Protein AF-A0A3B9YMR1-F1 (afdb_monomer_lite)

Radius of gyration: 19.47 Å; chains: 1; bounding box: 46×35×56 Å

Secondary structure (DSSP, 8-state):
-TT-----HHHHHH------PPEEEEETTEEEEE--TTSSHHHHHHHHHHHTTS-HHHH-TT-HHHHHHHHHHHHHHHHHHHHH-S-TTTS---HHHHT-HHHHHHHHTT--TTS--TT-PPPPS-------EEEEEE-TTS-EEEEEE--SSTTTTS-B-TTT--BPP-GGGGSBS-TTSTTB--TTPPP-

Structure (mmCIF, N/CA/C/O backbone):
data_AF-A0A3B9YMR1-F1
#
_entry.id   AF-A0A3B9YMR1-F1
#
loop_
_atom_site.group_PDB
_atom_site.id
_atom_site.type_symbol
_atom_site.label_atom_id
_atom_site.label_alt_id
_atom_site.label_comp_id
_atom_site.label_asym_id
_atom_site.label_entity_id
_atom_site.label_seq_id
_atom_site.pdbx_PDB_ins_code
_atom_site.Cartn_x
_atom_site.Cartn_y
_atom_site.Cartn_z
_atom_site.occupancy
_atom_site.B_iso_or_equiv
_atom_site.auth_seq_id
_atom_site.auth_comp_id
_atom_site.auth_asym_id
_atom_site.auth_atom_id
_atom_site.pdbx_PDB_model_num
ATOM 1 N N . GLN A 1 1 ? 18.176 3.322 -24.048 1.00 83.12 1 GLN A N 1
ATOM 2 C CA . GLN A 1 1 ? 19.195 3.643 -25.082 1.00 83.12 1 GLN A CA 1
ATOM 3 C C . GLN A 1 1 ? 19.259 5.136 -25.412 1.00 83.12 1 GLN A C 1
ATOM 5 O O . GLN A 1 1 ? 20.196 5.757 -24.938 1.00 83.12 1 GLN A O 1
ATOM 10 N N . ARG A 1 2 ? 18.293 5.747 -26.129 1.00 86.38 2 ARG A N 1
ATOM 11 C CA . ARG A 1 2 ? 18.345 7.185 -26.516 1.00 86.38 2 ARG A CA 1
ATOM 12 C C . ARG A 1 2 ? 18.615 8.147 -25.352 1.00 86.38 2 ARG A C 1
ATOM 14 O O . ARG A 1 2 ? 19.380 9.086 -25.502 1.00 86.38 2 ARG A O 1
ATOM 21 N N . ILE A 1 3 ? 17.983 7.897 -24.208 1.00 89.75 3 ILE A N 1
ATOM 22 C CA . ILE A 1 3 ? 18.089 8.737 -23.004 1.00 89.75 3 ILE A CA 1
ATOM 23 C C . ILE A 1 3 ? 19.140 8.234 -22.000 1.00 89.75 3 ILE A C 1
ATOM 25 O O . ILE A 1 3 ? 19.168 8.699 -20.871 1.00 89.75 3 ILE A O 1
ATOM 29 N N . GLY A 1 4 ? 19.929 7.214 -22.356 1.00 90.88 4 GLY A N 1
ATOM 30 C CA . GLY A 1 4 ? 20.869 6.579 -21.423 1.00 90.88 4 GLY A CA 1
ATOM 31 C C . GLY A 1 4 ? 20.232 5.773 -20.279 1.00 90.88 4 GLY A C 1
ATOM 32 O O . GLY A 1 4 ? 20.948 5.373 -19.378 1.00 90.88 4 GLY A O 1
ATOM 33 N N . GLY A 1 5 ? 18.916 5.525 -20.304 1.00 88.94 5 GLY A N 1
ATOM 34 C CA . GLY A 1 5 ? 18.219 4.779 -19.245 1.00 88.94 5 GLY A CA 1
ATOM 35 C C . GLY A 1 5 ? 18.522 3.275 -19.223 1.00 88.94 5 GLY A C 1
ATOM 36 O O . GLY A 1 5 ? 18.830 2.688 -20.267 1.00 88.94 5 GLY A O 1
ATOM 37 N N . ASP A 1 6 ? 18.353 2.674 -18.043 1.00 89.50 6 ASP A N 1
ATOM 38 C CA . ASP A 1 6 ? 18.816 1.320 -17.695 1.00 89.50 6 ASP A CA 1
ATOM 39 C C . ASP A 1 6 ? 17.860 0.171 -18.056 1.00 89.50 6 ASP A C 1
ATOM 41 O O . ASP A 1 6 ? 18.240 -0.994 -17.954 1.00 89.50 6 ASP A O 1
ATOM 45 N N . LEU A 1 7 ? 16.630 0.460 -18.499 1.00 91.12 7 LEU A N 1
ATOM 46 C CA . LEU A 1 7 ? 15.677 -0.577 -18.915 1.00 91.12 7 LEU A CA 1
ATOM 47 C C . LEU A 1 7 ? 16.146 -1.273 -20.203 1.00 91.12 7 LEU A C 1
ATOM 49 O O . LEU A 1 7 ? 16.340 -0.626 -21.239 1.00 91.12 7 LEU A O 1
ATOM 53 N N . ARG A 1 8 ? 16.282 -2.604 -20.159 1.00 92.94 8 ARG A N 1
ATOM 54 C CA . ARG A 1 8 ? 16.690 -3.445 -21.298 1.00 92.94 8 ARG A CA 1
ATOM 55 C C . ARG A 1 8 ? 15.551 -4.361 -21.728 1.00 92.94 8 ARG A C 1
ATOM 57 O O . ARG A 1 8 ? 14.700 -4.741 -20.933 1.00 92.94 8 ARG A O 1
ATOM 64 N N . LEU A 1 9 ? 15.592 -4.814 -22.982 1.00 93.62 9 LEU A N 1
ATOM 65 C CA . LEU A 1 9 ? 14.634 -5.797 -23.506 1.00 93.62 9 LEU A CA 1
ATOM 66 C C . LEU A 1 9 ? 14.575 -7.075 -22.651 1.00 93.62 9 LEU A C 1
ATOM 68 O O . LEU A 1 9 ? 13.497 -7.612 -22.423 1.00 93.62 9 LEU A O 1
ATOM 72 N N . ALA A 1 10 ? 15.726 -7.530 -22.148 1.00 96.00 10 ALA A N 1
ATOM 73 C CA . ALA A 1 10 ? 15.805 -8.698 -21.276 1.00 96.00 10 ALA A CA 1
ATOM 74 C C . ALA A 1 10 ? 15.032 -8.515 -19.957 1.00 96.00 10 ALA A C 1
ATOM 76 O O . ALA A 1 10 ? 14.464 -9.485 -19.465 1.00 96.00 10 ALA A O 1
ATOM 77 N N . ASP A 1 11 ? 14.960 -7.291 -19.417 1.00 94.88 11 ASP A N 1
ATOM 78 C CA . ASP A 1 11 ? 14.218 -7.006 -18.182 1.00 94.88 11 ASP A CA 1
ATOM 79 C C . ASP A 1 11 ? 12.701 -7.133 -18.419 1.00 94.88 11 ASP A C 1
ATOM 81 O O . ASP A 1 11 ? 11.993 -7.730 -17.611 1.00 94.88 11 ASP A O 1
ATOM 85 N N . PHE A 1 12 ? 12.205 -6.659 -19.571 1.00 93.81 12 PHE A N 1
ATOM 86 C CA . PHE A 1 12 ? 10.803 -6.845 -19.972 1.00 93.81 12 PHE A CA 1
ATOM 87 C C . PHE A 1 12 ? 10.470 -8.313 -20.261 1.00 93.81 12 PHE A C 1
ATOM 89 O O . PHE A 1 12 ? 9.427 -8.797 -19.833 1.00 93.81 12 PHE A O 1
ATOM 96 N N . ALA A 1 13 ? 11.353 -9.031 -20.960 1.00 96.81 13 ALA A N 1
ATOM 97 C CA . ALA A 1 13 ? 11.141 -10.437 -21.307 1.00 96.81 13 ALA A CA 1
ATOM 98 C C . ALA A 1 13 ? 11.144 -11.368 -20.081 1.00 96.81 13 ALA A C 1
ATOM 100 O O . ALA A 1 13 ? 10.513 -12.422 -20.109 1.00 96.81 13 ALA A O 1
ATOM 101 N N . ALA A 1 14 ? 11.855 -10.992 -19.014 1.00 95.44 14 ALA A N 1
ATOM 102 C CA . ALA A 1 14 ? 11.908 -11.750 -17.768 1.00 95.44 14 ALA A CA 1
ATOM 103 C C . ALA A 1 14 ? 10.733 -11.455 -16.815 1.00 95.44 14 ALA A C 1
ATOM 105 O O . ALA A 1 14 ? 10.521 -12.209 -15.862 1.00 95.44 14 ALA A O 1
ATOM 106 N N . HIS A 1 15 ? 9.984 -10.369 -17.036 1.00 94.50 15 HIS A N 1
ATOM 107 C CA . HIS A 1 15 ? 8.883 -9.981 -16.161 1.00 94.50 15 HIS A CA 1
ATOM 108 C C . HIS A 1 15 ? 7.698 -10.952 -16.268 1.00 94.50 15 HIS A C 1
ATOM 110 O O . HIS A 1 15 ? 7.297 -11.368 -17.354 1.00 94.50 15 HIS A O 1
ATOM 116 N N . LYS A 1 16 ? 7.092 -11.263 -15.120 1.00 94.81 16 LYS A N 1
ATOM 117 C CA . LYS A 1 16 ? 5.855 -12.038 -15.014 1.00 94.81 16 LYS A CA 1
ATOM 118 C C . LYS A 1 16 ? 4.980 -11.482 -13.894 1.00 94.81 16 LYS A C 1
ATOM 120 O O . LYS A 1 16 ? 5.499 -10.994 -12.891 1.00 94.81 16 LYS A O 1
ATOM 125 N N . GLY A 1 17 ? 3.664 -11.601 -14.059 1.00 93.50 17 GLY A N 1
ATOM 126 C CA . GLY A 1 17 ? 2.715 -11.395 -12.967 1.00 93.50 17 GLY A CA 1
ATOM 127 C C . GLY A 1 17 ? 2.822 -12.516 -11.932 1.00 93.50 17 GLY A C 1
ATOM 128 O O . GLY A 1 17 ? 3.147 -13.656 -12.271 1.00 93.50 17 GLY A O 1
ATOM 129 N N . GLU A 1 18 ? 2.548 -12.192 -10.672 1.00 93.00 18 GLU A N 1
ATOM 130 C CA . GLU A 1 18 ? 2.630 -13.134 -9.557 1.00 93.00 18 GLU A CA 1
ATOM 131 C C . GLU A 1 18 ? 1.260 -13.298 -8.906 1.00 93.00 18 GLU A C 1
ATOM 133 O O . GLU A 1 18 ? 0.625 -12.320 -8.516 1.00 93.00 18 GLU A O 1
ATOM 138 N N . TRP A 1 19 ? 0.824 -14.549 -8.768 1.00 95.88 19 TRP A N 1
ATOM 139 C CA . TRP A 1 19 ? -0.285 -14.885 -7.887 1.00 95.88 19 TRP A CA 1
ATOM 140 C C . TRP A 1 19 ? 0.223 -14.903 -6.453 1.00 95.88 19 TRP A C 1
ATOM 142 O O . TRP A 1 19 ? 1.198 -15.591 -6.143 1.00 95.88 19 TRP A O 1
ATOM 152 N N . VAL A 1 20 ? -0.440 -14.143 -5.591 1.00 94.94 20 VAL A N 1
ATOM 153 C CA . VAL A 1 20 ? -0.093 -14.017 -4.178 1.00 94.94 20 VAL A CA 1
ATOM 154 C C . VAL A 1 20 ? -1.315 -14.294 -3.321 1.00 94.94 20 VAL A C 1
ATOM 156 O O . VAL A 1 20 ? -2.441 -14.017 -3.731 1.00 94.94 20 VAL A O 1
ATOM 159 N N . GLU A 1 21 ? -1.079 -14.826 -2.126 1.00 95.38 21 GLU A N 1
ATOM 160 C CA . GLU A 1 21 ? -2.125 -14.961 -1.117 1.00 95.38 21 GLU A CA 1
ATOM 161 C C . GLU A 1 21 ? -2.411 -13.579 -0.505 1.00 95.38 21 GLU A C 1
ATOM 163 O O . GLU A 1 21 ? -1.468 -12.926 -0.033 1.00 95.38 21 GLU A O 1
ATOM 168 N N . PRO A 1 22 ? -3.668 -13.104 -0.502 1.00 96.50 22 PRO A N 1
ATOM 169 C CA . PRO A 1 22 ? -4.020 -11.841 0.133 1.00 96.50 22 PRO A CA 1
ATOM 170 C C . PRO A 1 22 ? -3.718 -11.834 1.638 1.00 96.50 22 PRO A C 1
ATOM 172 O O . PRO A 1 22 ? -3.911 -12.822 2.350 1.00 96.50 22 PRO A O 1
ATOM 175 N N . ALA A 1 23 ? -3.295 -10.681 2.149 1.00 95.38 23 ALA A N 1
ATOM 176 C CA . ALA A 1 23 ? -3.308 -10.426 3.581 1.00 95.38 23 ALA A CA 1
ATOM 177 C C . ALA A 1 23 ? -4.739 -10.087 4.018 1.00 95.38 23 ALA A C 1
ATOM 179 O O . ALA A 1 23 ? -5.506 -9.513 3.247 1.00 95.38 23 ALA A O 1
ATOM 180 N N . HIS A 1 24 ? -5.100 -10.409 5.259 1.00 96.31 24 HIS A N 1
ATOM 181 C CA . HIS A 1 24 ? -6.409 -10.041 5.789 1.00 96.31 24 HIS A CA 1
ATOM 182 C C . HIS A 1 24 ? -6.373 -9.712 7.278 1.00 96.31 24 HIS A C 1
ATOM 184 O O . HIS A 1 24 ? -5.456 -10.104 8.004 1.00 96.31 24 HIS A O 1
ATOM 190 N N . ALA A 1 25 ? -7.395 -8.986 7.722 1.00 95.25 25 ALA A N 1
ATOM 191 C CA . ALA A 1 25 ? -7.699 -8.753 9.124 1.00 95.25 25 ALA A CA 1
ATOM 192 C C . ALA A 1 25 ? -9.216 -8.738 9.332 1.00 95.25 25 ALA A C 1
ATOM 194 O O . ALA A 1 25 ? -9.955 -8.221 8.494 1.00 95.25 25 ALA A O 1
ATOM 195 N N . SER A 1 26 ? -9.666 -9.258 10.475 1.00 95.44 26 SER A N 1
ATOM 196 C CA . SER A 1 26 ? -11.064 -9.134 10.878 1.00 95.44 26 SER A CA 1
ATOM 197 C C . SER A 1 26 ? -11.320 -7.752 11.483 1.00 95.44 26 SER A C 1
ATOM 199 O O . SER A 1 26 ? -10.515 -7.253 12.275 1.00 95.44 26 SER A O 1
ATOM 201 N N . TYR A 1 27 ? -12.442 -7.138 11.126 1.00 96.75 27 TYR A N 1
ATOM 202 C CA . TYR A 1 27 ? -12.897 -5.859 11.652 1.00 96.75 27 TYR A CA 1
ATOM 203 C C . TYR A 1 27 ? -14.414 -5.896 11.829 1.00 96.75 27 TYR A C 1
ATOM 205 O O . TYR A 1 27 ? -15.169 -5.940 10.855 1.00 96.75 27 TYR A O 1
ATOM 213 N N . ARG A 1 28 ? -14.876 -5.894 13.086 1.00 95.25 28 ARG A N 1
ATOM 214 C CA . ARG A 1 28 ? -16.305 -5.817 13.449 1.00 95.25 28 ARG A CA 1
ATOM 215 C C . ARG A 1 28 ? -17.212 -6.828 12.728 1.00 95.25 28 ARG A C 1
ATOM 217 O O . ARG A 1 28 ? -18.319 -6.486 12.316 1.00 95.25 28 ARG A O 1
ATOM 224 N N . GLY A 1 29 ? -16.747 -8.071 12.600 1.00 96.00 29 GLY A N 1
ATOM 225 C CA . GLY A 1 29 ? -17.503 -9.172 11.987 1.00 96.00 29 GLY A CA 1
ATOM 226 C C . GLY A 1 29 ? -17.328 -9.323 10.473 1.00 96.00 29 GLY A C 1
ATOM 227 O O . GLY A 1 29 ? -17.979 -10.184 9.889 1.00 96.00 29 GLY A O 1
ATOM 228 N N . TYR A 1 30 ? -16.457 -8.526 9.851 1.00 97.81 30 TYR A N 1
ATOM 229 C CA . TYR A 1 30 ? -16.068 -8.653 8.445 1.00 97.81 30 TYR A CA 1
ATOM 230 C C . TYR A 1 30 ? -14.594 -9.023 8.335 1.00 97.81 30 TYR A C 1
ATOM 232 O O . TYR A 1 30 ? -13.795 -8.580 9.157 1.00 97.81 30 TYR A O 1
ATOM 240 N N . ASP A 1 31 ? -14.228 -9.760 7.290 1.00 97.06 31 ASP A N 1
ATOM 241 C CA . ASP A 1 31 ? -12.832 -9.945 6.899 1.00 97.06 31 ASP A CA 1
ATOM 242 C C . ASP A 1 31 ? -12.488 -8.961 5.782 1.00 97.06 31 ASP A C 1
ATOM 244 O O . ASP A 1 31 ? -13.150 -8.908 4.743 1.00 97.06 31 ASP A O 1
ATOM 248 N N . VAL A 1 32 ? -11.462 -8.147 6.020 1.00 97.94 32 VAL A N 1
ATOM 249 C CA . VAL A 1 32 ? -10.955 -7.166 5.060 1.00 97.94 32 VAL A CA 1
ATOM 250 C C . VAL A 1 32 ? -9.681 -7.716 4.447 1.00 97.94 32 VAL A C 1
ATOM 252 O O . VAL A 1 32 ? -8.767 -8.095 5.178 1.00 97.94 32 VAL A O 1
ATOM 255 N N . TYR A 1 33 ? -9.631 -7.751 3.117 1.00 97.81 33 TYR A N 1
ATOM 256 C CA . TYR A 1 33 ? -8.538 -8.326 2.341 1.00 97.81 33 TYR A CA 1
ATOM 257 C C . TYR A 1 33 ? -7.775 -7.246 1.584 1.00 97.81 33 TYR A C 1
ATOM 259 O O . TYR A 1 33 ? -8.375 -6.354 0.990 1.00 97.81 33 TYR A O 1
ATOM 267 N N . GLU A 1 34 ? -6.455 -7.374 1.571 1.00 97.62 34 GLU A N 1
ATOM 268 C CA . GLU A 1 34 ? -5.533 -6.471 0.894 1.00 97.62 34 GLU A CA 1
ATOM 269 C C . GLU A 1 34 ? -4.391 -7.264 0.254 1.00 97.62 34 GLU A C 1
ATOM 271 O O . GLU A 1 34 ? -4.062 -8.378 0.677 1.00 97.62 34 GLU A O 1
ATOM 276 N N . LEU A 1 35 ? -3.744 -6.688 -0.760 1.00 95.94 35 LEU A N 1
ATOM 277 C CA . LEU A 1 35 ? -2.519 -7.282 -1.292 1.00 95.94 35 LEU A CA 1
ATOM 278 C C . LEU A 1 35 ? -1.419 -7.290 -0.209 1.00 95.94 35 LEU A C 1
ATOM 280 O O . LEU A 1 35 ? -1.307 -6.344 0.578 1.00 95.94 35 LEU A O 1
ATOM 284 N N . PRO A 1 36 ? -0.582 -8.340 -0.149 1.00 93.69 36 PRO A N 1
ATOM 285 C CA . PRO A 1 36 ? 0.554 -8.373 0.764 1.00 93.69 36 PRO A CA 1
ATOM 286 C C . PRO A 1 36 ? 1.645 -7.365 0.338 1.00 93.69 36 PRO A C 1
ATOM 288 O O . PRO A 1 36 ? 1.538 -6.713 -0.712 1.00 93.69 36 PRO A O 1
ATOM 291 N N . PRO A 1 37 ? 2.730 -7.222 1.126 1.00 90.25 37 PRO A N 1
ATOM 292 C CA . PRO A 1 37 ? 3.914 -6.492 0.694 1.00 90.25 37 PRO A CA 1
ATOM 293 C C . PRO A 1 37 ? 4.434 -7.057 -0.639 1.00 90.25 37 PRO A C 1
ATOM 295 O O . PRO A 1 37 ? 4.328 -8.253 -0.898 1.00 90.25 37 PRO A O 1
ATOM 298 N N . ASN A 1 38 ? 5.010 -6.243 -1.512 1.00 91.62 38 ASN A N 1
ATOM 299 C CA . ASN A 1 38 ? 5.469 -4.869 -1.306 1.00 91.62 38 ASN A CA 1
ATOM 300 C C . ASN A 1 38 ? 4.394 -3.775 -1.419 1.00 91.62 38 ASN A C 1
ATOM 302 O O . ASN A 1 38 ? 4.756 -2.614 -1.467 1.00 91.62 38 ASN A O 1
ATOM 306 N N . THR A 1 39 ? 3.098 -4.087 -1.448 1.00 90.00 39 THR A N 1
ATOM 307 C CA . THR A 1 39 ? 2.060 -3.041 -1.477 1.00 90.00 39 THR A CA 1
ATOM 308 C C . THR A 1 39 ? 1.795 -2.412 -0.100 1.00 90.00 39 THR A C 1
ATOM 310 O O . THR A 1 39 ? 2.166 -2.958 0.940 1.00 90.00 39 THR A O 1
ATOM 313 N N . GLN A 1 40 ? 1.094 -1.274 -0.087 1.00 88.62 40 GLN A N 1
ATOM 314 C CA . GLN A 1 40 ? 0.723 -0.542 1.133 1.00 88.62 40 GLN A CA 1
ATOM 315 C C . GLN A 1 40 ? -0.600 -1.007 1.774 1.00 88.62 40 GLN A C 1
ATOM 317 O O . GLN A 1 40 ? -0.967 -0.493 2.829 1.00 88.62 40 GLN A O 1
ATOM 322 N N . GLY A 1 41 ? -1.312 -1.977 1.186 1.00 91.88 41 GLY A N 1
ATOM 323 C CA . GLY A 1 41 ? -2.637 -2.404 1.662 1.00 91.88 41 GLY A CA 1
ATOM 324 C C . GLY A 1 41 ? -2.634 -2.908 3.112 1.00 91.88 41 GLY A C 1
ATOM 325 O O . GLY A 1 41 ? -3.542 -2.622 3.888 1.00 91.88 41 GLY A O 1
ATOM 326 N N . VAL A 1 42 ? -1.540 -3.539 3.549 1.00 92.00 42 VAL A N 1
ATOM 327 C CA . VAL A 1 42 ? -1.355 -3.997 4.939 1.00 92.00 42 VAL A CA 1
ATOM 328 C C . VAL A 1 42 ? -1.496 -2.856 5.961 1.00 92.00 42 VAL A C 1
ATOM 330 O O . VAL A 1 42 ? -1.970 -3.092 7.072 1.00 92.00 42 VAL A O 1
ATOM 333 N N . ALA A 1 43 ? -1.190 -1.608 5.593 1.00 94.06 43 ALA A N 1
ATOM 334 C CA . ALA A 1 43 ? -1.356 -0.463 6.483 1.00 94.06 43 ALA A CA 1
ATOM 335 C C . ALA A 1 43 ? -2.835 -0.210 6.807 1.00 94.06 43 ALA A C 1
ATOM 337 O O . ALA A 1 43 ? -3.163 0.156 7.935 1.00 94.06 43 ALA A O 1
ATOM 338 N N . ALA A 1 44 ? -3.738 -0.446 5.847 1.00 96.88 44 ALA A N 1
ATOM 339 C CA . ALA A 1 44 ? -5.178 -0.365 6.072 1.00 96.88 44 ALA A CA 1
ATOM 340 C C . ALA A 1 44 ? -5.637 -1.408 7.094 1.00 96.88 44 ALA A C 1
ATOM 342 O O . ALA A 1 44 ? -6.335 -1.065 8.049 1.00 96.88 44 ALA A O 1
ATOM 343 N N . LEU A 1 45 ? -5.156 -2.645 6.964 1.00 97.44 45 LEU A N 1
ATOM 344 C CA . LEU A 1 45 ? -5.434 -3.717 7.920 1.00 97.44 45 LEU A CA 1
ATOM 345 C C . LEU A 1 45 ? -4.939 -3.361 9.332 1.00 97.44 45 LEU A C 1
ATOM 347 O O . LEU A 1 45 ? -5.679 -3.513 10.304 1.00 97.44 45 LEU A O 1
ATOM 351 N N . GLN A 1 46 ? -3.723 -2.815 9.450 1.00 95.69 46 GLN A N 1
ATOM 352 C CA . GLN A 1 46 ? -3.174 -2.346 10.726 1.00 95.69 46 GLN A CA 1
ATOM 353 C C . GLN A 1 46 ? -4.026 -1.229 11.348 1.00 95.69 46 GLN A C 1
ATOM 355 O O . GLN A 1 46 ? -4.338 -1.281 12.540 1.00 95.69 46 GLN A O 1
ATOM 360 N N . MET A 1 47 ? -4.430 -0.232 10.552 1.00 97.69 47 MET A N 1
ATOM 361 C CA . MET A 1 47 ? -5.295 0.857 11.017 1.00 97.69 47 MET A CA 1
ATOM 362 C C . MET A 1 47 ? -6.630 0.322 11.544 1.00 97.69 47 MET A C 1
ATOM 364 O O . MET A 1 47 ? -7.045 0.710 12.635 1.00 97.69 47 MET A O 1
ATOM 368 N N . LEU A 1 48 ? -7.276 -0.595 10.818 1.00 98.06 48 LEU A N 1
ATOM 369 C CA . LEU A 1 48 ? -8.537 -1.210 11.238 1.00 98.06 48 LEU A CA 1
ATOM 370 C C . LEU A 1 48 ? -8.386 -1.945 12.575 1.00 98.06 48 LEU A C 1
ATOM 372 O O . LEU A 1 48 ? -9.137 -1.673 13.510 1.00 98.06 48 LEU A O 1
ATOM 376 N N . GLN A 1 49 ? -7.362 -2.789 12.721 1.00 96.50 49 GLN A N 1
ATOM 377 C CA . GLN A 1 49 ? -7.110 -3.493 13.982 1.00 96.50 49 GLN A CA 1
ATOM 378 C C . GLN A 1 49 ? -6.856 -2.529 15.157 1.00 96.50 49 GLN A C 1
ATOM 380 O O . GLN A 1 49 ? -7.352 -2.753 16.262 1.00 96.50 49 GLN A O 1
ATOM 385 N N . MET A 1 50 ? -6.121 -1.429 14.944 1.00 96.12 50 MET A N 1
ATOM 386 C CA . MET A 1 50 ? -5.898 -0.423 15.994 1.00 96.12 50 MET A CA 1
ATOM 387 C C . MET A 1 50 ? -7.190 0.310 16.381 1.00 96.12 50 MET A C 1
ATOM 389 O O . MET A 1 50 ? -7.389 0.635 17.557 1.00 96.12 50 MET A O 1
ATOM 393 N N . LEU A 1 51 ? -8.060 0.568 15.401 1.00 97.81 51 LEU A N 1
ATOM 394 C CA . LEU A 1 51 ? -9.326 1.277 15.576 1.00 97.81 51 LEU A CA 1
ATOM 395 C C . LEU A 1 51 ? -10.425 0.425 16.224 1.00 97.81 51 LEU A C 1
ATOM 397 O O . LEU A 1 51 ? -11.428 0.982 16.670 1.00 97.81 51 LEU A O 1
ATOM 401 N N . GLU A 1 52 ? -10.243 -0.892 16.337 1.00 96.56 52 GLU A N 1
ATOM 402 C CA . GLU A 1 52 ? -11.219 -1.805 16.952 1.00 96.56 52 GLU A CA 1
ATOM 403 C C . GLU A 1 52 ? -11.552 -1.416 18.404 1.00 96.56 52 GLU A C 1
ATOM 405 O O . GLU A 1 52 ? -12.691 -1.544 18.854 1.00 96.56 52 GLU A O 1
ATOM 410 N N . ARG A 1 53 ? -10.575 -0.843 19.121 1.00 95.81 53 ARG A N 1
ATOM 411 C CA . ARG A 1 53 ? -10.722 -0.359 20.503 1.00 95.81 53 ARG A CA 1
ATOM 412 C C . ARG A 1 53 ? -11.714 0.804 20.651 1.00 95.81 53 ARG A C 1
ATOM 414 O O . ARG A 1 53 ? -12.233 1.012 21.747 1.00 95.81 53 ARG A O 1
ATOM 421 N N . PHE A 1 54 ? -11.938 1.591 19.601 1.00 96.88 54 PHE A N 1
ATOM 422 C CA . PHE A 1 54 ? -12.746 2.808 19.665 1.00 96.88 54 PHE A CA 1
ATOM 423 C C . PHE A 1 54 ? -14.147 2.554 19.122 1.00 96.88 54 PHE A C 1
ATOM 425 O O . PHE A 1 54 ? -14.296 2.029 18.025 1.00 96.88 54 PHE A O 1
ATOM 432 N N . ASP A 1 55 ? -15.188 2.973 19.839 1.00 96.94 55 ASP A N 1
ATOM 433 C CA . ASP A 1 55 ? -16.545 2.986 19.286 1.00 96.94 55 ASP A CA 1
ATOM 434 C C . ASP A 1 55 ? -16.732 4.216 18.386 1.00 96.94 55 ASP A C 1
ATOM 436 O O . ASP A 1 55 ? -17.277 5.244 18.789 1.00 96.94 55 ASP A O 1
ATOM 440 N N . LEU A 1 56 ? -16.240 4.114 17.148 1.00 96.75 56 LEU A N 1
ATOM 441 C CA . LEU A 1 56 ? -16.311 5.201 16.166 1.00 96.75 56 LEU A CA 1
ATOM 442 C C . LEU A 1 56 ? -17.757 5.599 15.833 1.00 96.75 56 LEU A C 1
ATOM 444 O O . LEU A 1 56 ? -18.012 6.750 15.483 1.00 96.75 56 LEU A O 1
ATOM 448 N N . LYS A 1 57 ? -18.714 4.668 15.964 1.00 95.81 57 LYS A N 1
ATOM 449 C CA . LYS A 1 57 ? -20.133 4.955 15.741 1.00 95.81 57 LYS A CA 1
ATOM 450 C C . LYS A 1 57 ? -20.670 5.852 16.852 1.00 95.81 57 LYS A C 1
ATOM 452 O O . LYS A 1 57 ? -21.302 6.860 16.546 1.00 95.81 57 LYS A O 1
ATOM 457 N N . ALA A 1 58 ? -20.397 5.517 18.114 1.00 97.75 58 ALA A N 1
ATOM 458 C CA . ALA A 1 58 ? -20.798 6.338 19.255 1.00 97.75 58 ALA A CA 1
ATOM 459 C C . ALA A 1 58 ? -20.075 7.693 19.297 1.00 97.75 58 ALA A C 1
ATOM 461 O O . ALA A 1 58 ? -20.667 8.684 19.717 1.00 97.75 58 ALA A O 1
ATOM 462 N N . MET A 1 59 ? -18.827 7.762 18.821 1.00 97.44 59 MET A N 1
ATOM 463 C CA . MET A 1 59 ? -18.087 9.025 18.684 1.00 97.44 59 MET A CA 1
ATOM 464 C C . MET A 1 59 ? -18.705 9.987 17.659 1.00 97.44 59 MET A C 1
ATOM 466 O O . MET A 1 59 ? -18.468 11.190 17.746 1.00 97.44 59 MET A O 1
ATOM 470 N N . GLY A 1 60 ? -19.470 9.479 16.690 1.00 97.50 60 GLY A N 1
ATOM 471 C CA . GLY A 1 60 ? -20.067 10.263 15.612 1.00 97.50 60 GLY A CA 1
ATOM 472 C C . GLY A 1 60 ? -19.120 10.484 14.428 1.00 97.50 60 GLY A C 1
ATOM 473 O O . GLY A 1 60 ? -17.960 10.867 14.583 1.00 97.50 60 GLY A O 1
ATOM 474 N N . ALA A 1 61 ? -19.627 10.258 13.215 1.00 95.44 61 ALA A N 1
ATOM 475 C CA . ALA A 1 61 ? -18.857 10.436 11.987 1.00 95.44 61 ALA A CA 1
ATOM 476 C C . ALA A 1 61 ? -18.389 11.894 11.830 1.00 95.44 61 ALA A C 1
ATOM 478 O O . ALA A 1 61 ? -19.184 12.826 11.939 1.00 95.44 61 ALA A O 1
ATOM 479 N N . GLY A 1 62 ? -17.093 12.084 11.570 1.00 93.19 62 GLY A N 1
ATOM 480 C CA . GLY A 1 62 ? -16.489 13.409 11.403 1.00 93.19 62 GLY A CA 1
ATOM 481 C C . GLY A 1 62 ? -16.289 14.202 12.699 1.00 93.19 62 GLY A C 1
ATOM 482 O O . GLY A 1 62 ? -15.847 15.347 12.633 1.00 93.19 62 GLY A O 1
ATOM 483 N N . SER A 1 63 ? -16.578 13.627 13.872 1.00 97.25 63 SER A N 1
ATOM 484 C CA . SER A 1 63 ? -16.268 14.278 15.145 1.00 97.25 63 SER A CA 1
ATOM 485 C C . SER A 1 63 ? -14.757 14.375 15.376 1.00 97.25 63 SER A C 1
ATOM 487 O O . SER A 1 63 ? -13.969 13.608 14.814 1.00 97.25 63 SER A O 1
ATOM 489 N N . ALA A 1 64 ? -14.343 15.311 16.235 1.00 95.50 64 ALA A N 1
ATOM 490 C CA . ALA A 1 64 ? -12.934 15.507 16.570 1.00 95.50 64 ALA A CA 1
ATOM 491 C C . ALA A 1 64 ? -12.289 14.233 17.144 1.00 95.50 64 ALA A C 1
ATOM 493 O O . ALA A 1 64 ? -11.173 13.890 16.757 1.00 95.50 64 ALA A O 1
ATOM 494 N N . ASP A 1 65 ? -13.002 13.501 18.003 1.00 95.75 65 ASP A N 1
ATOM 495 C CA . ASP A 1 65 ? -12.507 12.256 18.599 1.00 95.75 65 ASP A CA 1
ATOM 496 C C . ASP A 1 65 ? -12.347 11.152 17.546 1.00 95.75 65 ASP A C 1
ATOM 498 O O . ASP A 1 65 ? -11.298 10.506 17.490 1.00 95.75 65 ASP A O 1
ATOM 502 N N . ALA A 1 66 ? -13.336 10.974 16.661 1.00 97.06 66 ALA A N 1
ATOM 503 C CA . ALA A 1 66 ? -13.258 9.983 15.589 1.00 97.06 66 ALA A CA 1
ATOM 504 C C . ALA A 1 66 ? -12.112 10.294 14.611 1.00 97.06 66 ALA A C 1
ATOM 506 O O . ALA A 1 66 ? -11.328 9.407 14.265 1.00 97.06 66 ALA A O 1
ATOM 507 N N . LEU A 1 67 ? -11.974 11.558 14.195 1.00 95.56 67 LEU A N 1
ATOM 508 C CA . LEU A 1 67 ? -10.877 12.002 13.332 1.00 95.56 67 LEU A CA 1
ATOM 509 C C . LEU A 1 67 ? -9.520 11.825 14.014 1.00 95.56 67 LEU A C 1
ATOM 511 O O . LEU A 1 67 ? -8.600 11.309 13.388 1.00 95.56 67 LEU A O 1
ATOM 515 N N . THR A 1 68 ? -9.397 12.183 15.293 1.00 95.06 68 THR A N 1
ATOM 516 C CA . THR A 1 68 ? -8.146 12.015 16.047 1.00 95.06 68 THR A CA 1
ATOM 517 C C . THR A 1 68 ? -7.750 10.544 16.130 1.00 95.06 68 THR A C 1
ATOM 519 O O . THR A 1 68 ? -6.600 10.211 15.851 1.00 95.06 68 THR A O 1
ATOM 522 N N . ALA A 1 69 ? -8.692 9.644 16.431 1.00 96.38 69 ALA A N 1
ATOM 523 C CA . ALA A 1 69 ? -8.424 8.208 16.448 1.00 96.38 69 ALA A CA 1
ATOM 524 C C . ALA A 1 69 ? -7.900 7.707 15.089 1.00 96.38 69 ALA A C 1
ATOM 526 O O . ALA A 1 69 ? -6.874 7.028 15.039 1.00 96.38 69 ALA A O 1
ATOM 527 N N . MET A 1 70 ? -8.566 8.078 13.989 1.00 96.81 70 MET A N 1
ATOM 528 C CA . MET A 1 70 ? -8.176 7.677 12.630 1.00 96.81 70 MET A CA 1
ATOM 529 C C . MET A 1 70 ? -6.826 8.266 12.203 1.00 96.81 70 MET A C 1
ATOM 531 O O . MET A 1 70 ? -6.009 7.560 11.612 1.00 96.81 70 MET A O 1
ATOM 535 N N . ILE A 1 71 ? -6.563 9.536 12.519 1.00 93.94 71 ILE A N 1
ATOM 536 C CA . ILE A 1 71 ? -5.302 10.213 12.195 1.00 93.94 71 ILE A CA 1
ATOM 537 C C . ILE A 1 71 ? -4.141 9.560 12.944 1.00 93.94 71 ILE A C 1
ATOM 539 O O . ILE A 1 71 ? -3.130 9.228 12.327 1.00 93.94 71 ILE A O 1
ATOM 543 N N . GLU A 1 72 ? -4.274 9.334 14.251 1.00 94.12 72 GLU A N 1
ATOM 544 C CA . GLU A 1 72 ? -3.201 8.726 15.039 1.00 94.12 72 GLU A CA 1
ATOM 545 C C . GLU A 1 72 ? -2.974 7.257 14.651 1.00 94.12 72 GLU A C 1
ATOM 547 O O . GLU A 1 72 ? -1.823 6.832 14.550 1.00 94.12 72 GLU A O 1
ATOM 552 N N . ALA A 1 73 ? -4.036 6.497 14.349 1.00 95.19 73 ALA A N 1
ATOM 553 C CA . ALA A 1 73 ? -3.909 5.142 13.806 1.00 95.19 73 ALA A CA 1
ATOM 554 C C . ALA A 1 73 ? -3.154 5.141 12.469 1.00 95.19 73 ALA A C 1
ATOM 556 O O . ALA A 1 73 ? -2.220 4.358 12.289 1.00 95.19 73 ALA A O 1
ATOM 557 N N . LYS A 1 74 ? -3.498 6.062 11.557 1.00 94.44 74 LYS A N 1
ATOM 558 C CA . LYS A 1 74 ? -2.789 6.233 10.284 1.00 94.44 74 LYS A CA 1
ATOM 559 C C . LYS A 1 74 ? -1.321 6.554 10.500 1.00 94.44 74 LYS A C 1
ATOM 561 O O . LYS A 1 74 ? -0.475 5.924 9.881 1.00 94.44 74 LYS A O 1
ATOM 566 N N . ARG A 1 75 ? -1.005 7.500 11.384 1.00 90.81 75 ARG A N 1
ATOM 567 C CA . ARG A 1 75 ? 0.384 7.867 11.684 1.00 90.81 75 ARG A CA 1
ATOM 568 C C . ARG A 1 75 ? 1.183 6.656 12.161 1.00 90.81 75 ARG A C 1
ATOM 570 O O . ARG A 1 75 ? 2.248 6.394 11.622 1.00 90.81 75 ARG A O 1
ATOM 577 N N . LEU A 1 76 ? 0.649 5.877 13.101 1.00 91.25 76 LEU A N 1
ATOM 578 C CA . LEU A 1 76 ? 1.310 4.663 13.588 1.00 91.25 76 LEU A CA 1
ATOM 579 C C . LEU A 1 76 ? 1.497 3.614 12.482 1.00 91.25 76 LEU A C 1
ATOM 581 O O . LEU A 1 76 ? 2.584 3.055 12.361 1.00 91.25 76 LEU A O 1
ATOM 585 N N . ALA A 1 77 ? 0.476 3.357 11.665 1.00 92.31 77 ALA A N 1
ATOM 586 C CA . ALA A 1 77 ? 0.591 2.402 10.565 1.00 92.31 77 ALA A CA 1
ATOM 587 C C . ALA A 1 77 ? 1.612 2.862 9.507 1.00 92.31 77 ALA A C 1
ATOM 589 O O . ALA A 1 77 ? 2.401 2.058 9.026 1.00 92.31 77 ALA A O 1
ATOM 590 N N . PHE A 1 78 ? 1.658 4.156 9.181 1.00 90.25 78 PHE A N 1
ATOM 591 C CA . PHE A 1 78 ? 2.595 4.695 8.190 1.00 90.25 78 PHE A CA 1
ATOM 592 C C . PHE A 1 78 ? 4.048 4.739 8.683 1.00 90.25 78 PHE A C 1
ATOM 594 O O . PHE A 1 78 ? 4.953 4.600 7.867 1.00 90.25 78 PHE A O 1
ATOM 601 N N . GLU A 1 79 ? 4.295 4.845 9.992 1.00 88.31 79 GLU A N 1
ATOM 602 C CA . GLU A 1 79 ? 5.636 4.603 10.553 1.00 88.31 79 GLU A CA 1
ATOM 603 C C . GLU A 1 79 ? 6.077 3.142 10.349 1.00 88.31 79 GLU A C 1
ATOM 605 O O . GLU A 1 79 ? 7.246 2.871 10.066 1.00 88.31 79 GLU A O 1
ATOM 610 N N . ASP A 1 80 ? 5.145 2.187 10.445 1.00 88.44 80 ASP A N 1
ATOM 611 C CA . ASP A 1 80 ? 5.440 0.778 10.168 1.00 88.44 80 ASP A CA 1
ATOM 612 C C . ASP A 1 80 ? 5.670 0.542 8.664 1.00 88.44 80 ASP A C 1
ATOM 614 O O . ASP A 1 80 ? 6.586 -0.201 8.304 1.00 88.44 80 ASP A O 1
ATOM 618 N N . VAL A 1 81 ? 4.913 1.223 7.790 1.00 84.69 81 VAL A N 1
ATOM 619 C CA . VAL A 1 81 ? 5.167 1.258 6.335 1.00 84.69 81 VAL A CA 1
ATOM 620 C C . VAL A 1 81 ? 6.577 1.752 6.059 1.00 84.69 81 VAL A C 1
ATOM 622 O O . VAL A 1 81 ? 7.371 1.028 5.459 1.00 84.69 81 VAL A O 1
ATOM 625 N N . ALA A 1 82 ? 6.898 2.949 6.553 1.00 84.50 82 ALA A N 1
ATOM 626 C CA . ALA A 1 82 ? 8.182 3.592 6.325 1.00 84.50 82 ALA A CA 1
ATOM 627 C C . ALA A 1 82 ? 9.343 2.703 6.773 1.00 84.50 82 ALA A C 1
ATOM 629 O O . ALA A 1 82 ? 10.350 2.641 6.087 1.00 84.50 82 ALA A O 1
ATOM 630 N N . LYS A 1 83 ? 9.200 1.979 7.889 1.00 84.31 83 LYS A N 1
ATOM 631 C CA . LYS A 1 83 ? 10.276 1.154 8.443 1.00 84.31 83 LYS A CA 1
ATOM 632 C C . LYS A 1 83 ? 10.406 -0.235 7.816 1.00 84.31 83 LYS A C 1
ATOM 634 O O . LYS A 1 83 ? 11.521 -0.745 7.703 1.00 84.31 83 LYS A O 1
ATOM 639 N N . PHE A 1 84 ? 9.292 -0.901 7.519 1.00 84.06 84 PHE A N 1
ATOM 640 C CA . PHE A 1 84 ? 9.294 -2.347 7.272 1.00 84.06 84 PHE A CA 1
ATOM 641 C C . PHE A 1 84 ? 8.918 -2.752 5.849 1.00 84.06 84 PHE A C 1
ATOM 643 O O . PHE A 1 84 ? 9.202 -3.892 5.477 1.00 84.06 84 PHE A O 1
ATOM 650 N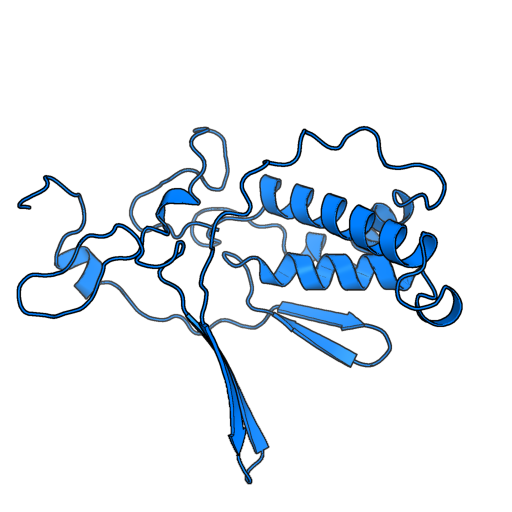 N . TYR A 1 85 ? 8.264 -1.890 5.069 1.00 86.25 85 TYR A N 1
ATOM 651 C CA . TYR A 1 85 ? 7.699 -2.305 3.787 1.00 86.25 85 TYR A CA 1
ATOM 652 C C . TYR A 1 85 ? 8.780 -2.265 2.709 1.00 86.25 85 TYR A C 1
ATOM 654 O O . TYR A 1 85 ? 9.486 -1.276 2.518 1.00 86.25 85 TYR A O 1
ATOM 662 N N . ALA A 1 86 ? 8.937 -3.397 2.034 1.00 91.19 86 ALA A N 1
ATOM 663 C CA . ALA A 1 86 ? 9.918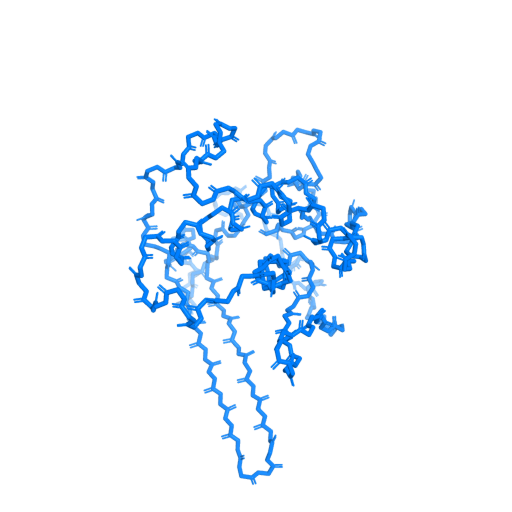 -3.629 0.988 1.00 91.19 86 ALA A CA 1
ATOM 664 C C . ALA A 1 86 ? 9.520 -4.886 0.201 1.00 91.19 86 ALA A C 1
ATOM 666 O O . ALA A 1 86 ? 8.647 -5.643 0.633 1.00 91.19 86 ALA A O 1
ATOM 667 N N . ASP A 1 87 ? 10.188 -5.133 -0.927 1.00 95.44 87 ASP A N 1
ATOM 668 C CA . ASP A 1 87 ? 10.055 -6.386 -1.677 1.00 95.44 87 ASP A CA 1
ATOM 669 C C . ASP A 1 87 ? 10.389 -7.614 -0.809 1.00 95.44 87 ASP A C 1
ATOM 671 O O . ASP A 1 87 ? 11.544 -7.753 -0.384 1.00 95.44 87 ASP A O 1
ATOM 675 N N . PRO A 1 88 ? 9.433 -8.537 -0.577 1.00 93.38 88 PRO A N 1
ATOM 676 C CA . PRO A 1 88 ? 9.677 -9.762 0.183 1.00 93.38 88 PRO A CA 1
ATOM 677 C C . PRO A 1 88 ? 10.755 -10.672 -0.416 1.00 93.38 88 PRO A C 1
ATOM 679 O O . PRO A 1 88 ? 11.336 -11.478 0.309 1.00 93.38 88 PRO A O 1
ATOM 682 N N . ALA A 1 89 ? 11.047 -10.550 -1.716 1.00 93.81 89 ALA A N 1
ATOM 683 C CA . ALA A 1 89 ? 12.136 -11.290 -2.351 1.00 93.81 89 ALA A CA 1
ATOM 684 C C . ALA A 1 89 ? 13.531 -10.772 -1.942 1.00 93.81 89 ALA A C 1
ATOM 686 O O . ALA A 1 89 ? 14.522 -11.478 -2.111 1.00 93.81 89 ALA A O 1
ATOM 687 N N . PHE A 1 90 ? 13.614 -9.556 -1.387 1.00 94.81 90 PHE A N 1
ATOM 688 C CA . PHE A 1 90 ? 14.870 -8.881 -1.039 1.00 94.81 90 PHE A CA 1
ATOM 689 C C . PHE A 1 90 ? 14.986 -8.532 0.448 1.00 94.81 90 PHE A C 1
ATOM 691 O O . PHE A 1 90 ? 16.091 -8.298 0.934 1.00 94.81 90 PHE A O 1
ATOM 698 N N . ALA A 1 91 ? 13.874 -8.477 1.181 1.00 89.75 91 ALA A N 1
ATOM 699 C CA . ALA A 1 91 ? 13.854 -8.114 2.590 1.00 89.75 91 ALA A CA 1
ATOM 700 C C . ALA A 1 91 ? 12.830 -8.939 3.374 1.00 89.75 91 ALA A C 1
ATOM 702 O O . ALA A 1 91 ? 11.751 -9.279 2.891 1.00 89.75 91 ALA A O 1
ATOM 703 N N . LYS A 1 92 ? 13.146 -9.224 4.641 1.00 87.25 92 LYS A N 1
ATOM 704 C CA . LYS A 1 92 ? 12.229 -9.928 5.540 1.00 87.25 92 LYS A CA 1
ATOM 705 C C . LYS A 1 92 ? 11.223 -8.948 6.143 1.00 87.25 92 LYS A C 1
ATOM 707 O O . LYS A 1 92 ? 11.493 -8.343 7.179 1.00 87.25 92 LYS A O 1
ATOM 712 N N . VAL A 1 93 ? 10.048 -8.843 5.529 1.00 85.31 93 VAL A N 1
ATOM 713 C CA . VAL A 1 93 ? 8.927 -8.069 6.082 1.00 85.31 93 VAL A CA 1
ATOM 714 C C . VAL A 1 93 ? 8.254 -8.873 7.208 1.00 85.31 93 VAL A C 1
ATOM 716 O O . VAL A 1 93 ? 7.822 -10.006 6.972 1.00 85.31 93 VAL A O 1
ATOM 719 N N . PRO A 1 94 ? 8.135 -8.345 8.442 1.00 87.06 94 PRO A N 1
ATOM 720 C CA . PRO A 1 94 ? 7.550 -9.062 9.576 1.00 87.06 94 PRO A CA 1
ATOM 721 C C . PRO A 1 94 ? 6.009 -9.068 9.536 1.00 87.06 94 PRO A C 1
ATOM 723 O O . PRO A 1 94 ? 5.362 -8.764 10.534 1.00 87.06 94 PRO A O 1
ATOM 726 N N . LEU A 1 95 ? 5.408 -9.443 8.399 1.00 87.19 95 LEU A N 1
ATOM 727 C CA . LEU A 1 95 ? 3.964 -9.334 8.139 1.00 87.19 95 LEU A CA 1
ATOM 728 C C . LEU A 1 95 ? 3.099 -9.969 9.238 1.00 87.19 95 LEU A C 1
ATOM 730 O O . LEU A 1 95 ? 2.164 -9.342 9.725 1.00 87.19 95 LEU A O 1
ATOM 734 N N . LYS A 1 96 ? 3.453 -11.183 9.683 1.00 89.00 96 LYS A N 1
ATOM 735 C CA . LYS A 1 96 ? 2.733 -11.874 10.766 1.00 89.00 96 LYS A CA 1
ATOM 736 C C . LYS A 1 96 ? 2.724 -11.078 12.072 1.00 89.00 96 LYS A C 1
ATOM 738 O O . LYS A 1 96 ? 1.723 -11.093 12.765 1.00 89.00 96 LYS A O 1
ATOM 743 N N . GLY A 1 97 ? 3.827 -10.401 12.398 1.00 84.19 97 GLY A N 1
ATOM 744 C CA . GLY A 1 97 ? 3.920 -9.567 13.596 1.00 84.19 97 GLY A CA 1
ATOM 745 C C . GLY A 1 97 ? 3.184 -8.237 13.442 1.00 84.19 97 GLY A C 1
ATOM 746 O O . GLY A 1 97 ? 2.568 -7.777 14.393 1.00 84.19 97 GLY A O 1
ATOM 747 N N . LEU A 1 98 ? 3.206 -7.643 12.243 1.00 86.56 98 LEU A N 1
ATOM 748 C CA . LEU A 1 98 ? 2.494 -6.392 11.950 1.00 86.56 98 LEU A CA 1
ATOM 749 C C . LEU A 1 98 ? 0.969 -6.548 12.021 1.00 86.56 98 LEU A C 1
ATOM 751 O O . LEU A 1 98 ? 0.290 -5.598 12.401 1.00 86.56 98 LEU A O 1
ATOM 755 N N . LEU A 1 99 ? 0.455 -7.734 11.684 1.00 90.12 99 LEU A N 1
ATOM 756 C CA . LEU A 1 99 ? -0.970 -8.085 11.747 1.00 90.12 99 LEU A CA 1
ATOM 757 C C . LEU A 1 99 ? -1.353 -8.883 13.005 1.00 90.12 99 LEU A C 1
ATOM 759 O O . LEU A 1 99 ? -2.480 -9.373 13.100 1.00 90.12 99 LEU A O 1
ATOM 763 N N . ASP A 1 100 ? -0.431 -9.030 13.961 1.00 90.31 100 ASP A N 1
ATOM 764 C CA . ASP A 1 100 ? -0.700 -9.723 15.217 1.00 90.31 100 ASP A CA 1
ATOM 765 C C . ASP A 1 100 ? -1.641 -8.877 16.104 1.00 90.31 100 ASP A C 1
ATOM 767 O O . ASP A 1 100 ? -1.344 -7.706 16.377 1.00 90.31 100 ASP A O 1
ATOM 771 N N . PRO A 1 101 ? -2.750 -9.440 16.622 1.00 89.94 101 PRO A N 1
ATOM 772 C CA . PRO A 1 101 ? -3.684 -8.698 17.468 1.00 89.94 101 PRO A CA 1
ATOM 773 C C . PRO A 1 101 ? -3.050 -8.079 18.725 1.00 89.94 101 PRO A C 1
ATOM 775 O O . PRO A 1 101 ? -3.468 -7.006 19.170 1.00 89.94 101 PRO A O 1
ATOM 778 N N . ALA A 1 102 ? -2.035 -8.719 19.315 1.00 89.44 102 ALA A N 1
ATOM 779 C CA . ALA A 1 102 ? -1.319 -8.177 20.465 1.00 89.44 102 ALA A CA 1
ATOM 780 C C . ALA A 1 102 ? -0.452 -6.974 20.070 1.00 89.44 102 ALA A C 1
ATOM 782 O O . ALA A 1 102 ? -0.396 -5.992 20.818 1.00 89.44 102 ALA A O 1
ATOM 783 N N . TYR A 1 103 ? 0.165 -7.009 18.885 1.00 88.69 103 TYR A N 1
ATOM 784 C CA . TYR A 1 103 ? 0.883 -5.860 18.337 1.00 88.69 103 TYR A CA 1
ATOM 785 C C . TYR A 1 103 ? -0.071 -4.691 18.073 1.00 88.69 103 TYR A C 1
ATOM 787 O O . TYR A 1 103 ? 0.163 -3.585 18.566 1.00 88.69 103 TYR A O 1
ATOM 795 N N . ALA A 1 104 ? -1.196 -4.936 17.397 1.00 88.81 104 ALA A N 1
ATOM 796 C CA . ALA A 1 104 ? -2.209 -3.912 17.148 1.00 88.81 104 ALA A CA 1
ATOM 797 C C . ALA A 1 104 ? -2.754 -3.300 18.449 1.00 88.81 104 ALA A C 1
ATOM 799 O O . ALA A 1 104 ? -2.885 -2.079 18.551 1.00 88.81 104 ALA A O 1
ATOM 800 N N . LYS A 1 105 ? -2.987 -4.116 19.487 1.00 91.62 105 LYS A N 1
ATOM 801 C CA . LYS A 1 105 ? -3.383 -3.640 20.823 1.00 91.62 105 LYS A CA 1
ATOM 802 C C . LYS A 1 105 ? -2.320 -2.735 21.450 1.00 91.62 105 LYS A C 1
ATOM 804 O O . LYS A 1 105 ? -2.665 -1.689 22.002 1.00 91.62 105 LYS A O 1
ATOM 809 N N . ALA A 1 106 ? -1.042 -3.107 21.358 1.00 87.56 106 ALA A N 1
ATOM 810 C CA . ALA A 1 106 ? 0.062 -2.295 21.867 1.00 87.56 106 ALA A CA 1
ATOM 811 C C . ALA A 1 106 ? 0.181 -0.955 21.120 1.00 87.56 106 ALA A C 1
ATOM 813 O O . ALA A 1 106 ? 0.379 0.081 21.751 1.00 87.56 106 ALA A O 1
ATOM 814 N N . ARG A 1 107 ? -0.004 -0.952 19.794 1.00 88.94 107 ARG A N 1
ATOM 815 C CA . ARG A 1 107 ? -0.005 0.273 18.976 1.00 88.94 107 ARG A CA 1
ATOM 816 C C . ARG A 1 107 ? -1.222 1.152 19.275 1.00 88.94 107 ARG A C 1
ATOM 818 O O . ARG A 1 107 ? -1.058 2.337 19.540 1.00 88.94 107 ARG A O 1
ATOM 825 N N . SER A 1 108 ? -2.420 0.573 19.349 1.00 93.12 108 SER A N 1
ATOM 826 C CA . SER A 1 108 ? -3.669 1.269 19.704 1.00 93.12 108 SER A CA 1
ATOM 827 C C . SER A 1 108 ? -3.609 1.941 21.084 1.00 93.12 108 SER A C 1
ATOM 829 O O . SER A 1 108 ? -4.225 2.984 21.308 1.00 93.12 108 SER A O 1
ATOM 831 N N . ALA A 1 109 ? -2.833 1.391 22.025 1.00 92.94 109 ALA A N 1
ATOM 832 C CA . ALA A 1 109 ? -2.614 2.006 23.335 1.00 92.94 109 ALA A CA 1
ATOM 833 C C . ALA A 1 109 ? -1.893 3.368 23.266 1.00 92.94 109 ALA A C 1
ATOM 835 O O . ALA A 1 109 ? -2.040 4.169 24.189 1.00 92.94 109 ALA A O 1
ATOM 836 N N . LEU A 1 110 ? -1.160 3.648 22.182 1.00 89.94 110 LEU A N 1
ATOM 837 C CA . LEU A 1 110 ? -0.455 4.915 21.961 1.00 89.94 110 LEU A CA 1
ATOM 838 C C . LEU A 1 110 ? -1.379 6.038 21.464 1.00 89.94 110 LEU A C 1
ATOM 840 O O . LEU A 1 110 ? -0.987 7.203 21.493 1.00 89.94 110 LEU A O 1
ATOM 844 N N . ILE A 1 111 ? -2.593 5.707 21.016 1.00 92.75 111 ILE A N 1
ATOM 845 C CA . ILE A 1 111 ? -3.568 6.682 20.524 1.00 92.75 111 ILE A CA 1
ATOM 846 C C . ILE A 1 111 ? -4.225 7.378 21.719 1.00 92.75 111 ILE A C 1
ATOM 848 O O . ILE A 1 111 ? -4.924 6.752 22.523 1.00 92.75 111 ILE A O 1
ATOM 852 N N . ASN A 1 112 ? -4.018 8.691 21.821 1.00 92.12 112 ASN A N 1
ATOM 853 C CA . ASN A 1 112 ? -4.602 9.534 22.856 1.00 92.12 112 ASN A CA 1
ATOM 854 C C . ASN A 1 112 ? -5.492 10.612 22.229 1.00 92.12 112 ASN A C 1
ATOM 856 O O . ASN A 1 112 ? -5.003 11.555 21.615 1.00 92.12 112 ASN A O 1
ATOM 860 N N . LEU A 1 113 ? -6.804 10.510 22.457 1.00 94.00 113 LEU A N 1
ATOM 861 C CA . LEU A 1 113 ? -7.792 11.443 21.898 1.00 94.00 113 LEU A CA 1
ATOM 862 C C . LEU A 1 113 ? -7.600 12.893 22.366 1.00 94.00 113 LEU A C 1
ATOM 864 O O . LEU A 1 113 ? -8.014 13.823 21.689 1.00 94.00 113 LEU A O 1
ATOM 868 N N . LYS A 1 114 ? -6.952 13.106 23.518 1.00 91.94 114 LYS A N 1
ATOM 869 C CA . LYS A 1 114 ? -6.736 14.441 24.094 1.00 91.94 114 LYS A CA 1
ATOM 870 C C . LYS A 1 114 ? -5.385 15.051 23.730 1.00 91.94 114 LYS A C 1
ATOM 872 O O . LYS A 1 114 ? -5.132 16.204 24.070 1.00 91.94 114 LYS A O 1
ATOM 877 N N . ARG A 1 115 ? -4.479 14.278 23.125 1.00 84.75 115 ARG A N 1
ATOM 878 C CA . ARG A 1 115 ? -3.111 14.723 22.849 1.00 84.75 115 ARG A CA 1
ATOM 879 C C . ARG A 1 115 ? -2.543 13.989 21.644 1.00 84.75 115 ARG A C 1
ATOM 881 O O . ARG A 1 115 ? -2.263 12.799 21.733 1.00 84.75 115 ARG A O 1
ATOM 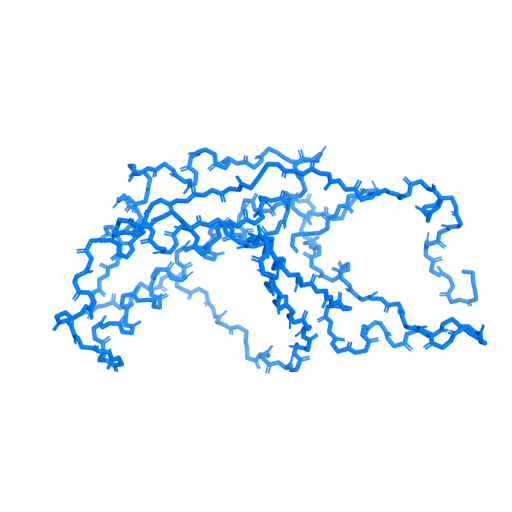888 N N . ALA A 1 116 ? -2.271 14.738 20.580 1.00 76.31 116 ALA A N 1
ATOM 889 C CA . ALA A 1 116 ? -1.520 14.228 19.441 1.00 76.31 116 ALA A CA 1
ATOM 890 C C . ALA A 1 116 ? -0.142 13.716 19.887 1.00 76.31 116 ALA A C 1
ATOM 892 O O . ALA A 1 116 ? 0.533 14.341 20.716 1.00 76.31 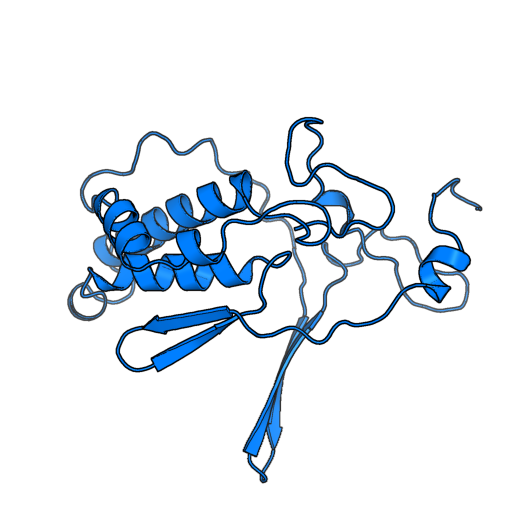116 ALA A O 1
ATOM 893 N N . ASN A 1 117 ? 0.295 12.593 19.320 1.00 70.12 117 ASN A N 1
ATOM 894 C CA . ASN A 1 117 ? 1.635 12.079 19.555 1.00 70.12 117 ASN A CA 1
ATOM 895 C C . ASN A 1 117 ? 2.666 13.104 19.035 1.00 70.12 117 ASN A C 1
ATOM 897 O O . ASN A 1 117 ? 2.614 13.449 17.852 1.00 70.12 117 ASN A O 1
ATOM 901 N N . PRO A 1 118 ? 3.593 13.610 19.871 1.00 68.19 118 PRO A N 1
ATOM 902 C CA . PRO A 1 118 ? 4.553 14.633 19.455 1.00 68.19 118 PRO A 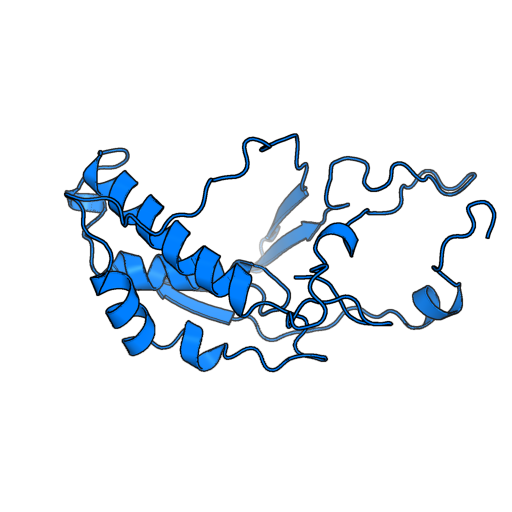CA 1
ATOM 903 C C . PRO A 1 118 ? 5.593 14.117 18.452 1.00 68.19 118 PRO A C 1
ATOM 905 O O . PRO A 1 118 ? 6.228 14.919 17.780 1.00 68.19 118 PRO A O 1
ATOM 908 N N . ASN A 1 119 ? 5.742 12.797 18.302 1.00 67.38 119 ASN A N 1
ATOM 909 C CA . ASN A 1 119 ? 6.725 12.185 17.407 1.00 67.38 119 ASN A CA 1
ATOM 910 C C . ASN A 1 119 ? 6.217 12.045 15.954 1.00 67.38 119 ASN A C 1
ATOM 912 O O . ASN A 1 119 ? 6.582 11.093 15.275 1.00 67.38 119 ASN A O 1
ATOM 916 N N . ALA A 1 120 ? 5.361 12.953 15.460 1.00 55.66 120 ALA A N 1
ATOM 917 C CA . ALA A 1 120 ? 5.170 13.089 14.008 1.00 55.66 120 ALA A CA 1
ATOM 918 C C . ALA A 1 120 ? 6.319 13.930 13.496 1.00 55.66 120 ALA A C 1
ATOM 920 O O . ALA A 1 120 ? 6.389 15.119 13.807 1.00 55.66 120 ALA A O 1
ATOM 921 N N . GLY A 1 121 ? 7.172 13.333 12.671 1.00 53.62 121 GLY A N 1
ATOM 922 C CA . GLY A 1 121 ? 7.957 14.134 11.747 1.00 53.62 121 GLY A CA 1
ATOM 923 C C . GLY A 1 121 ? 7.042 15.021 10.883 1.00 53.62 121 GLY A C 1
ATOM 924 O O . GLY A 1 121 ? 5.833 14.775 10.790 1.00 53.62 121 GLY A O 1
ATOM 925 N N . PRO A 1 122 ? 7.587 16.084 10.271 1.00 37.91 122 PRO A N 1
ATOM 926 C CA . PRO A 1 122 ? 6.810 16.967 9.410 1.00 37.91 122 PRO A CA 1
ATOM 927 C C . PRO A 1 122 ? 6.138 16.165 8.288 1.00 37.91 122 PRO A C 1
ATOM 929 O O . PRO A 1 122 ? 6.780 15.353 7.627 1.00 37.91 122 PRO A O 1
ATOM 932 N N . GLY A 1 123 ? 4.843 16.400 8.065 1.00 41.00 123 GLY A N 1
ATOM 933 C CA . GLY A 1 123 ? 4.168 15.904 6.868 1.00 41.00 123 GLY A CA 1
ATOM 934 C C . GLY A 1 123 ? 4.726 16.590 5.620 1.00 41.00 123 GLY A C 1
ATOM 935 O O . GLY A 1 123 ? 5.089 17.765 5.672 1.00 41.00 123 GLY A O 1
ATOM 936 N N . GLU A 1 124 ? 4.789 15.879 4.494 1.00 32.56 124 GLU A N 1
ATOM 937 C CA . GLU A 1 124 ? 5.166 16.485 3.217 1.00 32.56 124 GLU A CA 1
ATOM 938 C C . GLU A 1 124 ? 4.035 17.389 2.690 1.00 32.56 124 GLU A C 1
ATOM 940 O O . GLU A 1 124 ? 2.939 16.898 2.409 1.00 32.56 124 GLU A O 1
ATOM 945 N N . PRO A 1 125 ? 4.271 18.694 2.458 1.00 35.22 125 PRO A N 1
ATOM 946 C CA . PRO A 1 125 ? 3.282 19.598 1.865 1.00 35.22 125 PRO A CA 1
ATOM 947 C C . PRO A 1 125 ? 3.117 19.406 0.341 1.00 35.22 125 PRO A C 1
ATOM 949 O O . PRO A 1 125 ? 2.827 20.354 -0.387 1.00 35.22 125 PRO A O 1
ATOM 952 N N . LYS A 1 126 ? 3.287 18.183 -0.176 1.00 40.00 126 LYS A N 1
ATOM 953 C CA . LYS A 1 126 ? 3.073 17.845 -1.590 1.00 40.00 126 LYS A CA 1
ATOM 954 C C . LYS A 1 126 ? 2.122 16.659 -1.737 1.00 40.00 126 LYS A C 1
ATOM 956 O O . LYS A 1 126 ? 2.494 15.611 -2.246 1.00 40.00 126 LYS A O 1
ATOM 961 N N . LEU A 1 127 ? 0.852 16.859 -1.398 1.00 43.28 127 LEU A N 1
ATOM 962 C CA . LEU A 1 127 ? -0.215 16.118 -2.074 1.00 43.28 127 LEU A CA 1
ATOM 963 C C . LEU A 1 127 ? -0.414 16.770 -3.453 1.00 43.28 127 LEU A C 1
ATOM 965 O O . LEU A 1 127 ? -1.333 17.558 -3.640 1.00 43.28 127 LEU A O 1
ATOM 969 N N . LYS A 1 128 ? 0.521 16.547 -4.384 1.00 46.16 128 LYS A N 1
ATOM 970 C CA . LYS A 1 128 ? 0.334 16.903 -5.798 1.00 46.16 128 LYS A CA 1
ATOM 971 C C . LYS A 1 128 ? -0.144 15.663 -6.549 1.00 46.16 128 LYS A C 1
ATOM 973 O O . LYS A 1 128 ? 0.541 14.650 -6.485 1.00 46.16 128 LYS A O 1
ATOM 978 N N . ASP A 1 129 ? -1.300 15.790 -7.198 1.00 52.38 129 ASP A N 1
ATOM 979 C CA . ASP A 1 129 ? -1.872 14.996 -8.299 1.00 52.38 129 ASP A CA 1
ATOM 980 C C . ASP A 1 129 ? -1.284 13.585 -8.489 1.00 52.38 129 ASP A C 1
ATOM 982 O O . ASP A 1 129 ? -0.567 13.294 -9.447 1.00 52.38 129 ASP A O 1
ATOM 986 N N . ASN A 1 130 ? -1.593 12.689 -7.549 1.00 55.31 130 ASN A N 1
ATOM 987 C CA . ASN A 1 130 ? -1.410 11.257 -7.753 1.00 55.31 130 ASN A CA 1
ATOM 988 C C . ASN A 1 130 ? -2.682 10.705 -8.399 1.00 55.31 130 ASN A C 1
ATOM 990 O O . ASN A 1 130 ? -3.647 10.397 -7.700 1.00 55.31 130 ASN A O 1
ATOM 994 N N . ASP A 1 131 ? -2.669 10.547 -9.719 1.00 67.81 131 ASP A N 1
ATOM 995 C CA . ASP A 1 131 ? -3.766 9.901 -10.434 1.00 67.81 131 ASP A CA 1
ATOM 996 C C . ASP A 1 131 ? -3.536 8.388 -10.484 1.00 67.81 131 ASP A C 1
ATOM 998 O O . ASP A 1 131 ? -2.570 7.876 -11.053 1.00 67.81 131 ASP A O 1
ATOM 1002 N N . THR A 1 132 ? -4.430 7.646 -9.842 1.00 84.81 132 THR A N 1
ATOM 1003 C CA . THR A 1 132 ? -4.466 6.184 -9.875 1.00 84.81 132 THR A CA 1
ATOM 1004 C C . THR A 1 132 ? -5.865 5.754 -10.271 1.00 84.81 132 THR A C 1
ATOM 1006 O O . THR A 1 132 ? -6.846 6.272 -9.745 1.00 84.81 132 THR A O 1
ATOM 1009 N N . THR A 1 133 ? -5.963 4.808 -11.205 1.00 92.25 133 THR A N 1
ATOM 1010 C CA . THR A 1 133 ? -7.258 4.263 -11.615 1.00 92.25 133 THR A CA 1
ATOM 1011 C C . THR A 1 133 ? -7.561 3.020 -10.796 1.00 92.25 133 THR A C 1
ATOM 1013 O O . THR A 1 133 ? -6.815 2.040 -10.838 1.00 92.25 133 THR A O 1
ATOM 1016 N N . TYR A 1 134 ? -8.677 3.071 -10.076 1.00 95.56 134 TYR A N 1
ATOM 1017 C CA . TYR A 1 134 ? -9.301 1.918 -9.445 1.00 95.56 134 TYR A CA 1
ATOM 1018 C C . TYR A 1 134 ? -10.521 1.489 -10.263 1.00 95.56 134 TYR A C 1
ATOM 1020 O O . TYR A 1 134 ? -11.310 2.329 -10.695 1.00 95.56 134 TYR A O 1
ATOM 1028 N N . LEU A 1 135 ? -10.672 0.184 -10.465 1.00 97.00 135 LEU A N 1
ATOM 1029 C CA . LEU A 1 135 ? -11.802 -0.441 -11.132 1.00 97.00 135 LEU A CA 1
ATOM 1030 C C . LEU A 1 135 ? -12.335 -1.566 -10.250 1.00 97.00 135 LEU A C 1
ATOM 1032 O O . LEU A 1 135 ? -11.582 -2.424 -9.790 1.00 97.00 135 LEU A O 1
ATOM 1036 N N . THR A 1 136 ? -13.652 -1.604 -10.086 1.00 97.75 136 THR A N 1
ATOM 1037 C CA . THR A 1 136 ? -14.341 -2.746 -9.493 1.00 97.75 136 THR A CA 1
ATOM 1038 C C . THR A 1 136 ? -15.421 -3.245 -10.438 1.00 97.75 136 THR A C 1
ATOM 1040 O O . THR A 1 136 ? -16.150 -2.448 -11.032 1.00 97.75 136 THR A O 1
ATOM 1043 N N . VAL A 1 137 ? -15.496 -4.562 -10.609 1.00 98.12 137 VAL A N 1
ATOM 1044 C CA . VAL A 1 137 ? -16.554 -5.226 -11.376 1.00 98.12 137 VAL A CA 1
ATOM 1045 C C . VAL A 1 137 ? -17.075 -6.421 -10.593 1.00 98.12 137 VAL A C 1
ATOM 1047 O O . VAL A 1 137 ? -16.314 -7.100 -9.904 1.00 98.12 137 VAL A O 1
ATOM 1050 N N . ALA A 1 138 ? -18.371 -6.680 -10.722 1.00 98.38 138 ALA A N 1
ATOM 1051 C CA . ALA A 1 138 ? -19.021 -7.877 -10.216 1.00 98.38 138 ALA A CA 1
ATOM 1052 C C . ALA A 1 138 ? -19.955 -8.428 -11.296 1.00 98.38 138 ALA A C 1
ATOM 1054 O O . ALA A 1 138 ? -20.561 -7.645 -12.034 1.00 98.38 138 ALA A O 1
ATOM 1055 N N . ASP A 1 139 ? -20.067 -9.750 -11.404 1.00 98.38 139 ASP A N 1
ATOM 1056 C CA . ASP A 1 139 ? -20.969 -10.398 -12.356 1.00 98.38 139 ASP A CA 1
ATOM 1057 C C . ASP A 1 139 ? -22.096 -11.190 -11.677 1.00 98.38 139 ASP A C 1
ATOM 1059 O O . ASP A 1 139 ? -22.160 -11.342 -10.456 1.00 98.38 139 ASP A O 1
ATOM 1063 N N . LYS A 1 140 ? -23.033 -11.671 -12.500 1.00 98.12 140 LYS A N 1
ATOM 1064 C CA . LYS A 1 140 ? -24.223 -12.411 -12.055 1.00 98.12 140 LYS A CA 1
ATOM 1065 C C . LYS A 1 140 ? -23.908 -13.773 -11.426 1.00 98.12 140 LYS A C 1
ATOM 1067 O O . LYS A 1 140 ? -24.772 -14.330 -10.758 1.00 98.12 140 LYS A O 1
ATOM 1072 N N . ASP A 1 141 ? -22.721 -14.316 -11.689 1.00 98.31 141 ASP A N 1
ATOM 1073 C CA . ASP A 1 141 ? -22.302 -15.641 -11.236 1.00 98.31 141 ASP A CA 1
ATOM 1074 C C . ASP A 1 141 ? -21.465 -15.549 -9.946 1.00 98.31 141 ASP A C 1
ATOM 1076 O O . ASP A 1 141 ? -21.030 -16.566 -9.408 1.00 98.31 141 ASP A O 1
ATOM 1080 N N . GLY A 1 142 ? -21.294 -14.333 -9.409 1.00 97.81 142 GLY A N 1
ATOM 1081 C CA . GLY A 1 142 ? -20.635 -14.068 -8.134 1.00 97.81 142 GLY A CA 1
ATOM 1082 C C . GLY A 1 142 ? -19.141 -13.770 -8.246 1.00 97.81 142 GLY A C 1
ATOM 1083 O O . GLY A 1 142 ? -18.481 -13.654 -7.213 1.00 97.81 142 GLY A O 1
ATOM 1084 N N . MET A 1 143 ? -18.591 -13.619 -9.456 1.00 98.19 143 MET A N 1
ATOM 1085 C CA . MET A 1 143 ? -17.217 -13.147 -9.619 1.00 98.19 143 MET A CA 1
ATOM 1086 C C . MET A 1 143 ? -17.139 -11.674 -9.223 1.00 98.19 143 MET A C 1
ATOM 1088 O O . MET A 1 143 ? -17.958 -10.865 -9.657 1.00 98.19 143 MET A O 1
ATOM 1092 N N . MET A 1 144 ? -16.120 -11.315 -8.445 1.00 98.31 144 MET A N 1
ATOM 1093 C CA . MET A 1 144 ? -15.805 -9.931 -8.104 1.00 98.31 144 MET A CA 1
ATOM 1094 C C . MET A 1 144 ? -14.324 -9.672 -8.349 1.00 98.31 144 MET A C 1
ATOM 1096 O O . MET A 1 144 ? -13.474 -10.464 -7.946 1.00 98.31 144 MET A O 1
ATOM 1100 N N . VAL A 1 145 ? -14.011 -8.549 -8.991 1.00 97.75 145 VAL A N 1
ATOM 1101 C CA . VAL A 1 145 ? -12.635 -8.117 -9.245 1.00 97.75 145 VAL A CA 1
ATOM 1102 C C . VAL A 1 145 ? -12.450 -6.713 -8.693 1.00 97.75 145 VAL A C 1
ATOM 1104 O O . VAL A 1 145 ? -13.186 -5.792 -9.040 1.00 97.75 145 VAL A O 1
ATOM 1107 N N . SER A 1 146 ? -11.442 -6.565 -7.840 1.00 97.62 146 SER A N 1
ATOM 1108 C CA . SER A 1 146 ? -10.923 -5.291 -7.349 1.00 97.62 146 SER A CA 1
ATOM 1109 C C . SER A 1 146 ? -9.562 -5.078 -8.009 1.00 97.62 146 SER A C 1
ATOM 1111 O O . SER A 1 146 ? -8.607 -5.787 -7.695 1.00 97.62 146 SER A O 1
ATOM 1113 N N . LEU A 1 147 ? -9.485 -4.168 -8.981 1.00 97.12 147 LEU A N 1
ATOM 1114 C CA . LEU A 1 147 ? -8.293 -3.927 -9.791 1.00 97.12 147 LEU A CA 1
ATOM 1115 C C . LEU A 1 147 ? -7.818 -2.487 -9.613 1.00 97.12 147 LEU A C 1
ATOM 1117 O O . LEU A 1 147 ? -8.595 -1.541 -9.710 1.00 97.12 147 LEU A O 1
ATOM 1121 N N . ILE A 1 148 ? -6.515 -2.315 -9.420 1.00 95.81 148 ILE A N 1
ATOM 1122 C CA . ILE A 1 148 ? -5.877 -1.004 -9.372 1.00 95.81 148 ILE A CA 1
ATOM 1123 C C . ILE A 1 148 ? -4.634 -1.006 -10.259 1.00 95.81 148 ILE A C 1
ATOM 1125 O O . ILE A 1 148 ? -3.835 -1.941 -10.217 1.00 95.81 148 ILE A O 1
ATOM 1129 N N . GLN A 1 149 ? -4.471 0.036 -11.074 1.00 95.19 149 GLN A N 1
ATOM 1130 C CA . GLN A 1 149 ? -3.282 0.233 -11.903 1.00 95.19 149 GLN A CA 1
ATOM 1131 C C . GLN A 1 149 ? -2.889 1.710 -11.947 1.00 95.19 149 GLN A C 1
ATOM 1133 O O . GLN A 1 149 ? -3.736 2.603 -11.867 1.00 95.19 149 GLN A O 1
ATOM 1138 N N . SER A 1 150 ? -1.589 1.982 -12.057 1.00 94.44 150 SER A N 1
ATOM 1139 C CA . SER A 1 150 ? -1.079 3.350 -11.989 1.00 94.44 150 SER A CA 1
ATOM 1140 C C . SER A 1 150 ? 0.337 3.460 -12.538 1.00 94.44 150 SER A C 1
ATOM 1142 O O . SER A 1 150 ? 1.191 2.630 -12.224 1.00 94.44 150 SER A O 1
ATOM 1144 N N . ASN A 1 151 ? 0.599 4.564 -13.240 1.00 94.94 151 ASN A N 1
ATOM 1145 C CA . ASN A 1 151 ? 1.939 4.993 -13.640 1.00 94.94 151 ASN A CA 1
ATOM 1146 C C . ASN A 1 151 ? 2.753 5.624 -12.499 1.00 94.94 151 ASN A C 1
ATOM 1148 O O . ASN A 1 151 ? 3.832 6.130 -12.761 1.00 94.94 151 ASN A O 1
ATOM 1152 N N . TYR A 1 152 ? 2.254 5.542 -11.264 1.00 92.44 152 TYR A N 1
ATOM 1153 C CA . TYR A 1 152 ? 2.640 6.285 -10.066 1.00 92.44 152 TYR A CA 1
ATOM 1154 C C . TYR A 1 152 ? 2.162 7.737 -10.082 1.00 92.44 152 TYR A C 1
ATOM 1156 O O . TYR A 1 152 ? 1.097 7.989 -9.512 1.00 92.44 152 TYR A O 1
ATOM 1164 N N . ARG A 1 153 ? 2.860 8.665 -10.740 1.00 87.81 153 ARG A N 1
ATOM 1165 C CA . ARG A 1 153 ? 2.408 10.065 -10.818 1.00 87.81 153 ARG A CA 1
ATOM 1166 C C . ARG A 1 153 ? 1.783 10.378 -12.170 1.00 87.81 153 ARG A C 1
ATOM 1168 O O . ARG A 1 153 ? 2.506 10.585 -13.133 1.00 87.81 153 ARG A O 1
ATOM 1175 N N . GLY A 1 154 ? 0.458 10.468 -12.272 1.00 88.00 154 GLY A N 1
ATOM 1176 C CA . GLY A 1 154 ? -0.211 10.946 -13.494 1.00 88.00 154 GLY A CA 1
ATOM 1177 C C . GLY A 1 154 ? 0.278 10.249 -14.775 1.00 88.00 154 GLY A C 1
ATOM 1178 O O . GLY A 1 154 ? 0.061 9.056 -14.980 1.00 88.00 154 GLY A O 1
ATOM 1179 N N . MET A 1 155 ? 0.991 10.994 -15.622 1.00 90.44 155 MET A N 1
ATOM 1180 C CA . MET A 1 155 ? 1.596 10.521 -16.878 1.00 90.44 155 MET A CA 1
ATOM 1181 C C . MET A 1 155 ? 2.923 9.742 -16.698 1.00 90.44 155 MET A C 1
ATOM 1183 O O . MET A 1 155 ? 3.635 9.466 -17.664 1.00 90.44 155 MET A O 1
ATOM 1187 N N . GLY A 1 156 ? 3.256 9.362 -15.465 1.00 93.19 156 GLY A N 1
ATOM 1188 C CA . GLY A 1 156 ? 4.486 8.684 -15.074 1.00 93.19 156 GLY A CA 1
ATOM 1189 C C . GLY A 1 156 ? 5.716 9.551 -15.310 1.00 93.19 156 GLY A C 1
ATOM 1190 O O . GLY A 1 156 ? 5.715 10.758 -15.091 1.00 93.19 156 GLY A O 1
ATOM 1191 N N . SER A 1 157 ? 6.754 8.937 -15.870 1.00 92.44 157 SER A N 1
ATOM 1192 C CA . SER A 1 157 ? 8.016 9.609 -16.207 1.00 92.44 157 SER A CA 1
ATOM 1193 C C . SER A 1 157 ? 7.891 10.671 -17.312 1.00 92.44 157 SER A C 1
ATOM 1195 O O . SER A 1 157 ? 8.865 11.358 -17.617 1.00 92.44 157 SER A O 1
ATOM 1197 N N . GLY A 1 158 ? 6.737 10.759 -17.987 1.00 91.94 158 GLY A N 1
ATOM 1198 C CA . GLY A 1 158 ? 6.543 11.573 -19.191 1.00 91.94 158 GLY A CA 1
ATOM 1199 C C . GLY A 1 158 ? 7.233 11.017 -20.445 1.00 91.94 158 GLY A C 1
ATOM 1200 O O . GLY A 1 158 ? 7.077 11.574 -21.532 1.00 91.94 158 GLY A O 1
ATOM 1201 N N . LEU A 1 159 ? 7.976 9.911 -20.332 1.00 92.38 159 LEU A N 1
ATOM 1202 C CA . LEU A 1 159 ? 8.607 9.241 -21.465 1.00 92.38 159 LEU A CA 1
ATOM 1203 C C . LEU A 1 159 ? 7.568 8.425 -22.232 1.00 92.38 159 LEU A C 1
ATOM 1205 O O . LEU A 1 159 ? 6.959 7.513 -21.677 1.00 92.38 159 LEU A O 1
ATOM 1209 N N . VAL A 1 160 ? 7.417 8.715 -23.522 1.00 92.69 160 VAL A N 1
ATOM 1210 C CA . VAL A 1 160 ? 6.527 7.992 -24.439 1.00 92.69 160 VAL A CA 1
ATOM 1211 C C . VAL A 1 160 ? 7.363 7.116 -25.362 1.00 92.69 160 VAL A C 1
ATOM 1213 O O . VAL A 1 160 ? 8.378 7.565 -25.900 1.00 92.69 160 VAL A O 1
ATOM 1216 N N . ALA A 1 161 ? 6.938 5.870 -25.560 1.00 88.94 161 ALA A N 1
ATOM 1217 C CA . ALA A 1 161 ? 7.543 5.011 -26.567 1.00 88.94 161 ALA A CA 1
ATOM 1218 C C . ALA A 1 161 ? 7.140 5.473 -27.981 1.00 88.94 161 ALA A C 1
ATOM 1220 O O . ALA A 1 161 ? 5.951 5.616 -28.285 1.00 88.94 161 ALA A O 1
ATOM 1221 N N . ASP A 1 162 ? 8.135 5.705 -28.841 1.00 89.69 162 ASP A N 1
ATOM 1222 C CA . ASP A 1 162 ? 7.939 6.238 -30.191 1.00 89.69 162 ASP A CA 1
ATOM 1223 C C . ASP A 1 162 ? 6.935 5.395 -30.990 1.00 89.69 162 ASP A C 1
ATOM 1225 O O . ASP A 1 162 ? 7.103 4.188 -31.148 1.00 89.69 162 ASP A O 1
ATOM 1229 N N . GLY A 1 163 ? 5.887 6.042 -31.504 1.00 94.31 163 GLY A N 1
ATOM 1230 C CA . GLY A 1 163 ? 4.879 5.397 -32.348 1.00 94.31 163 GLY A CA 1
ATOM 1231 C C . GLY A 1 163 ? 3.942 4.411 -31.637 1.00 94.31 163 GLY A C 1
ATOM 1232 O O . GLY A 1 163 ? 3.061 3.872 -32.299 1.00 94.31 163 GLY A O 1
ATOM 1233 N N . LEU A 1 164 ? 4.088 4.183 -30.323 1.00 94.25 164 LEU A N 1
ATOM 1234 C CA . LEU A 1 164 ? 3.277 3.204 -29.581 1.00 94.25 164 LEU A CA 1
ATOM 1235 C C . LEU A 1 164 ? 2.189 3.830 -28.698 1.00 94.25 164 LEU A C 1
ATOM 1237 O O . LEU A 1 164 ? 1.245 3.145 -28.318 1.00 94.25 164 LEU A O 1
ATOM 1241 N N . GLY A 1 165 ? 2.300 5.122 -28.375 1.00 92.00 165 GLY A N 1
ATOM 1242 C CA . GLY A 1 165 ? 1.226 5.873 -27.715 1.00 92.00 165 GLY A CA 1
ATOM 1243 C C . GLY A 1 165 ? 1.010 5.560 -26.230 1.00 92.00 165 GLY A C 1
ATOM 1244 O O . GLY A 1 165 ? -0.014 5.958 -25.683 1.00 92.00 165 GLY A O 1
ATOM 1245 N N . PHE A 1 166 ? 1.958 4.891 -25.565 1.00 91.94 166 PHE A N 1
ATOM 1246 C CA . PHE A 1 166 ? 1.934 4.678 -24.114 1.00 91.94 166 PHE A CA 1
ATOM 1247 C C . PHE A 1 166 ? 3.161 5.281 -23.424 1.00 91.94 166 PHE A C 1
ATOM 1249 O O . PHE A 1 166 ? 4.237 5.418 -24.016 1.00 91.94 166 PHE A O 1
ATOM 1256 N N . MET A 1 167 ? 2.975 5.633 -22.152 1.00 93.25 167 MET A N 1
ATOM 1257 C CA . MET A 1 167 ? 3.989 6.247 -21.296 1.00 93.25 167 MET A CA 1
ATOM 1258 C C . MET A 1 167 ? 4.608 5.232 -20.339 1.00 93.25 167 MET A C 1
ATOM 1260 O O . MET A 1 167 ? 3.950 4.280 -19.921 1.00 93.25 167 MET A O 1
ATOM 1264 N N . PHE A 1 168 ? 5.864 5.458 -19.962 1.00 94.12 168 PHE A N 1
ATOM 1265 C CA . PHE A 1 168 ? 6.535 4.687 -18.920 1.00 94.12 168 PHE A CA 1
ATOM 1266 C C . PHE A 1 168 ? 6.246 5.267 -17.531 1.00 94.12 168 PHE A C 1
ATOM 1268 O O . PHE A 1 168 ? 6.376 6.474 -17.315 1.00 94.12 168 PHE A O 1
ATOM 1275 N N . GLN A 1 169 ? 5.913 4.398 -16.576 1.00 95.50 169 GLN A N 1
ATOM 1276 C CA . GLN A 1 169 ? 5.737 4.759 -15.166 1.00 95.50 169 GLN A CA 1
ATOM 1277 C C . GLN A 1 169 ? 7.019 5.323 -14.526 1.00 95.50 169 GLN A C 1
ATOM 1279 O O . GLN A 1 169 ? 8.125 4.985 -14.946 1.00 95.50 169 GLN A O 1
ATOM 1284 N N . ASP A 1 170 ? 6.871 6.107 -13.458 1.00 94.38 170 ASP A N 1
ATOM 1285 C CA . ASP A 1 170 ? 7.960 6.615 -12.602 1.00 94.38 170 ASP A CA 1
ATOM 1286 C C . ASP A 1 170 ? 7.990 5.948 -11.212 1.00 94.38 170 ASP A C 1
ATOM 1288 O O . ASP A 1 170 ? 8.629 6.427 -10.280 1.00 94.38 170 ASP 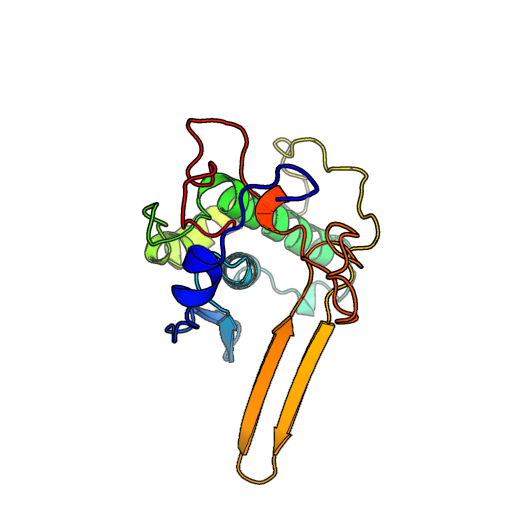A O 1
ATOM 1292 N N . ARG A 1 171 ? 7.360 4.774 -11.072 1.00 95.44 171 ARG A N 1
ATOM 1293 C CA . ARG A 1 171 ? 7.234 4.008 -9.814 1.00 95.44 171 ARG A CA 1
ATOM 1294 C C . ARG A 1 171 ? 8.543 3.786 -9.044 1.00 95.44 171 ARG A C 1
ATOM 1296 O O . ARG A 1 171 ? 8.506 3.636 -7.827 1.00 95.44 171 ARG A O 1
ATOM 1303 N N . GLY A 1 172 ? 9.686 3.762 -9.733 1.00 94.81 172 GLY A N 1
ATOM 1304 C CA . GLY A 1 172 ? 11.007 3.640 -9.107 1.00 94.81 172 GLY A CA 1
ATOM 1305 C C . GLY A 1 172 ? 11.327 4.749 -8.095 1.00 94.81 172 GLY A C 1
ATOM 1306 O O . GLY A 1 172 ? 12.166 4.533 -7.228 1.00 94.81 172 GLY A O 1
ATOM 1307 N N . GLU A 1 173 ? 10.629 5.889 -8.139 1.00 93.31 173 GLU A N 1
ATOM 1308 C CA . GLU A 1 173 ? 10.741 6.962 -7.139 1.00 93.31 173 GLU A CA 1
ATOM 1309 C C . GLU A 1 173 ? 10.443 6.518 -5.701 1.00 93.31 173 GLU A C 1
ATOM 1311 O O . GLU A 1 173 ? 10.886 7.166 -4.757 1.00 93.31 173 GLU A O 1
ATOM 1316 N N . LEU A 1 174 ? 9.707 5.419 -5.518 1.00 92.88 174 LEU A N 1
ATOM 1317 C CA . LEU A 1 174 ? 9.381 4.897 -4.192 1.00 92.88 174 LEU A CA 1
ATOM 1318 C C . LEU A 1 174 ? 10.566 4.187 -3.515 1.00 92.88 174 LEU A C 1
ATOM 1320 O O . LEU A 1 174 ? 10.482 3.870 -2.329 1.00 92.88 174 LEU A O 1
ATOM 1324 N N . PHE A 1 175 ? 11.680 3.938 -4.217 1.00 95.56 175 PHE A N 1
ATOM 1325 C CA . PHE A 1 175 ? 12.890 3.417 -3.578 1.00 95.56 175 PHE A CA 1
ATOM 1326 C C . PHE A 1 175 ? 13.493 4.421 -2.592 1.00 95.56 175 PHE A C 1
ATOM 1328 O O . PHE A 1 175 ? 13.611 5.614 -2.859 1.00 95.56 175 PHE A O 1
ATOM 1335 N N . ALA A 1 176 ? 13.947 3.906 -1.453 1.00 92.50 176 ALA A N 1
ATOM 1336 C CA . ALA A 1 176 ? 14.706 4.691 -0.495 1.00 92.50 176 ALA A CA 1
ATOM 1337 C C . ALA A 1 176 ? 16.117 4.982 -1.029 1.00 92.50 176 ALA A C 1
ATOM 1339 O O . ALA A 1 176 ? 16.738 4.139 -1.680 1.00 92.50 176 ALA A O 1
ATOM 1340 N N . LEU A 1 177 ? 16.639 6.164 -0.698 1.00 91.00 177 LEU A N 1
ATOM 1341 C CA . LEU A 1 177 ? 18.010 6.565 -1.036 1.00 91.00 177 LEU A CA 1
ATOM 1342 C C . LEU A 1 177 ? 19.024 6.231 0.063 1.00 91.00 177 LEU A C 1
ATOM 1344 O O . LEU A 1 177 ? 20.224 6.264 -0.193 1.00 91.00 177 LEU A O 1
ATOM 1348 N N . ASP A 1 178 ? 18.557 5.910 1.272 1.00 92.25 178 ASP A N 1
ATOM 1349 C CA . ASP A 1 178 ? 19.413 5.424 2.352 1.00 92.25 178 ASP A CA 1
ATOM 1350 C C . ASP A 1 178 ? 19.877 3.986 2.041 1.00 92.25 178 ASP A C 1
ATOM 1352 O O . ASP A 1 178 ? 19.035 3.082 1.971 1.00 92.25 178 ASP A O 1
ATOM 1356 N N . PRO A 1 179 ? 21.194 3.741 1.886 1.00 93.69 179 PRO A N 1
ATOM 1357 C CA . PRO A 1 179 ? 21.732 2.413 1.602 1.00 93.69 179 PRO A CA 1
ATOM 1358 C C . PRO A 1 179 ? 21.420 1.355 2.666 1.00 93.69 179 PRO A C 1
ATOM 1360 O O . PRO A 1 179 ? 21.459 0.164 2.363 1.00 93.69 179 PRO A O 1
ATOM 1363 N N . ALA A 1 180 ? 21.127 1.763 3.904 1.00 92.19 180 ALA A N 1
ATOM 1364 C CA . ALA A 1 180 ? 20.767 0.855 4.990 1.00 92.19 180 ALA A CA 1
ATOM 1365 C C . ALA A 1 180 ? 19.272 0.488 4.998 1.00 92.19 180 ALA A C 1
ATOM 1367 O O . ALA A 1 180 ? 18.858 -0.405 5.744 1.00 92.19 180 ALA A O 1
ATOM 1368 N N . HIS A 1 181 ? 18.448 1.160 4.188 1.00 92.62 181 HIS A N 1
ATOM 1369 C CA . HIS A 1 181 ? 17.006 0.970 4.197 1.00 92.62 181 HIS A CA 1
ATOM 1370 C C . HIS A 1 181 ? 16.586 -0.320 3.488 1.00 92.62 181 HIS A C 1
ATOM 1372 O O . HIS A 1 181 ? 17.046 -0.634 2.390 1.00 92.62 181 HIS A O 1
ATOM 1378 N N . ALA A 1 182 ? 15.611 -1.039 4.053 1.00 90.31 182 ALA A N 1
ATOM 1379 C CA . ALA A 1 182 ? 15.105 -2.281 3.467 1.00 90.31 182 ALA A CA 1
ATOM 1380 C C . ALA A 1 182 ? 14.505 -2.086 2.066 1.00 90.31 182 ALA A C 1
ATOM 1382 O O . ALA A 1 182 ? 14.518 -3.022 1.274 1.00 90.31 182 ALA A O 1
ATOM 1383 N N . ASN A 1 183 ? 14.026 -0.882 1.737 1.00 94.56 183 ASN A N 1
ATOM 1384 C CA . ASN A 1 183 ? 13.545 -0.490 0.405 1.00 94.56 183 ASN A CA 1
ATOM 1385 C C . ASN A 1 183 ? 14.574 0.286 -0.443 1.00 94.56 183 ASN A C 1
ATOM 1387 O O . ASN A 1 183 ? 14.191 1.039 -1.330 1.00 94.56 183 ASN A O 1
ATOM 1391 N N . VAL A 1 184 ? 15.878 0.144 -0.195 1.00 96.06 184 VAL A N 1
ATOM 1392 C CA . VAL A 1 184 ? 16.895 0.664 -1.126 1.00 96.06 184 VAL A CA 1
ATOM 1393 C C . VAL A 1 184 ? 16.768 -0.010 -2.499 1.00 96.06 184 VAL A C 1
ATOM 1395 O O . VAL A 1 184 ? 16.395 -1.188 -2.577 1.00 96.06 184 VAL A O 1
ATOM 1398 N N . TYR A 1 185 ? 17.073 0.717 -3.575 1.00 95.69 185 TYR A N 1
ATOM 1399 C CA . TYR A 1 185 ? 17.123 0.163 -4.929 1.00 95.69 185 TYR A CA 1
ATOM 1400 C C . TYR A 1 185 ? 18.061 -1.053 -5.024 1.00 95.69 185 TYR A C 1
ATOM 1402 O O . TYR A 1 185 ? 19.172 -1.051 -4.494 1.00 95.69 185 TYR A O 1
ATOM 1410 N N . ALA A 1 186 ? 17.620 -2.077 -5.757 1.00 95.12 186 ALA A N 1
ATOM 1411 C CA . ALA A 1 186 ? 18.459 -3.177 -6.218 1.00 95.12 186 ALA A CA 1
ATOM 1412 C C . ALA A 1 186 ? 17.949 -3.684 -7.582 1.00 95.12 186 ALA A C 1
ATOM 1414 O O . ALA A 1 186 ? 16.743 -3.616 -7.838 1.00 95.12 186 ALA A O 1
ATOM 1415 N N . PRO A 1 187 ? 18.819 -4.220 -8.460 1.00 94.06 187 PRO A N 1
ATOM 1416 C CA . PRO A 1 187 ? 18.387 -4.788 -9.736 1.00 94.06 187 PRO A CA 1
ATOM 1417 C C . PRO A 1 187 ? 17.336 -5.893 -9.550 1.00 94.06 187 PRO A C 1
ATOM 1419 O O . PRO A 1 187 ? 17.531 -6.815 -8.761 1.00 94.06 187 PRO A O 1
ATOM 1422 N N . GLY A 1 188 ? 16.222 -5.802 -10.284 1.00 93.50 188 GLY A N 1
ATOM 1423 C CA . GLY A 1 188 ? 15.123 -6.776 -10.230 1.00 93.50 188 GLY A CA 1
ATOM 1424 C C . GLY A 1 188 ? 14.207 -6.670 -9.004 1.00 93.50 188 GLY A C 1
ATOM 1425 O O . GLY A 1 188 ? 13.232 -7.411 -8.918 1.00 93.50 188 GLY A O 1
ATOM 1426 N N . LYS A 1 189 ? 14.486 -5.752 -8.075 1.00 95.56 189 LYS A N 1
ATOM 1427 C CA . LYS A 1 189 ? 13.636 -5.475 -6.914 1.00 95.56 189 LYS A CA 1
ATOM 1428 C C . LYS A 1 189 ? 12.461 -4.583 -7.293 1.00 95.56 189 LYS A C 1
ATOM 1430 O O . LYS A 1 189 ? 12.590 -3.725 -8.165 1.00 95.56 189 LYS A O 1
ATOM 1435 N N . ARG A 1 190 ? 11.330 -4.741 -6.606 1.00 95.31 190 ARG A N 1
ATOM 1436 C CA . ARG A 1 190 ? 10.157 -3.865 -6.718 1.00 95.31 190 ARG A CA 1
ATOM 1437 C C . ARG A 1 190 ? 10.122 -2.857 -5.556 1.00 95.31 190 ARG A C 1
ATOM 1439 O O . ARG A 1 190 ? 10.424 -3.237 -4.425 1.00 95.31 190 ARG A O 1
ATOM 1446 N N . PRO A 1 191 ? 9.777 -1.583 -5.793 1.00 94.12 191 PRO A N 1
ATOM 1447 C CA . PRO A 1 191 ? 9.660 -0.594 -4.719 1.00 94.12 191 PRO A CA 1
ATOM 1448 C C . PRO A 1 191 ? 8.360 -0.790 -3.919 1.00 94.12 191 PRO A C 1
ATOM 1450 O O . PRO A 1 191 ? 7.405 -1.326 -4.481 1.00 94.12 191 PRO A O 1
ATOM 1453 N N . PHE A 1 192 ? 8.306 -0.384 -2.641 1.00 84.81 192 PHE A N 1
ATOM 1454 C CA . PHE A 1 192 ? 7.061 -0.431 -1.846 1.00 84.81 192 PHE A CA 1
ATOM 1455 C C . PHE A 1 192 ? 5.991 0.582 -2.300 1.00 84.81 192 PHE A C 1
ATOM 1457 O O . PHE A 1 192 ? 6.363 1.530 -3.020 1.00 84.81 192 PHE A O 1
#

Sequence (192 aa):
QRIGGDLRLADFAAHKGEWVEPAHASYRGYDVYELPPNTQGVAALQMLQMLERFDLKAMGAGSADALTAMIEAKRLAFEDVAKFYADPAFAKVPLKGLLDPAYAKARSALINLKRANPNAGPGEPKLKDNDTTYLTVADKDGMMVSLIQSNYRGMGSGLVADGLGFMFQDRGELFALDPAHANVYAPGKRPF

pLDDT: mean 89.86, std 12.38, range [32.56, 98.38]

Foldseek 3Di:
DVVPDDDDPVLVVPDDDDDDDWDWADAPNDIDTDRDALDLRLLVLLLRLLCNPDPLVVCDPPHLLNVLSSVLSSQLSVVLNQAARWFVVQHPRPSCLSNPSVNSPVSSVPRDSVDDDPPDDDDDPDPDAQDKDWDWDADPVGDIDTDIDGLGHDLAPVDDDPPPPHGHRPQLVLADPPPPGSRHDDPPIGHD